Protein AF-A0A7I8VDW6-F1 (afdb_monomer_lite)

Organism: NCBI:txid2664684

Secondary structure (DSSP, 8-state):
-HHHHHHHHHHHHHHHHHHHHHHHHHHHHHHHIIIIIHHHHHHHHHHHHHHHHHHHHHHHHHHHHHHHHHHHHHHHHHHHHHHHHHHTT-TTHHHHHHHHHHHHHHHHHHHHHHHHHIIIIIHHHHHHHHHHHHHHHHHHHHHHHHHHHHHHHHHHHHHHHHHHHHHHHHHH-----S----GGGGSTT--------TT--SS-----TTTHHHHHHHHHHHHHHHHHHHHHHHHHHHHHHHHHHHHT-

InterPro domains:
  IPR027267 AH/BAR domain superfamily [G3DSA:1.20.1270.60] (3-195)
  IPR027267 AH/BAR domain superfamily [SSF103657] (9-174)

Radius of gyration: 55.72 Å; chains: 1; bounding box: 105×42×156 Å

pLDDT: mean 83.82, std 14.31, range [43.0, 97.12]

Sequence (249 aa):
MRRGEEKDEIWERLLQETLHDSRNYEETADLLLTTVKAPLAEISHYKQRQTTKLQTFQRNLNSLCSSCTEKLTQAKLKYSKAFENYETGAKDSKNQLNEAHNNFILQLSACRTTRLNCKNSVITNVGRELSEISSDLNSASVAAFDNYVRLMQSKFVEMNSRYTNLMKIFKNFTIGSLQQVDLHKIDDELPDFEEESPILDTNRIIFDRFSDAELREKKAVLEKEAFELSSYCKLNQEVISTLMTICQR

Structure (mmCIF, N/CA/C/O backbone):
data_AF-A0A7I8VDW6-F1
#
_entry.id   AF-A0A7I8VDW6-F1
#
loop_
_atom_site.group_PDB
_atom_site.id
_atom_site.type_symbol
_atom_site.label_atom_id
_atom_site.label_alt_id
_atom_site.label_comp_id
_atom_site.label_asym_id
_atom_site.label_entity_id
_atom_site.label_seq_id
_atom_site.pdbx_PDB_ins_code
_atom_site.Cartn_x
_atom_site.Cartn_y
_atom_site.Cartn_z
_atom_site.occupancy
_atom_site.B_iso_or_equiv
_atom_site.auth_seq_id
_atom_site.auth_comp_id
_atom_site.auth_asym_id
_atom_site.auth_atom_id
_atom_site.pdbx_PDB_model_num
ATOM 1 N N . MET A 1 1 ? 28.886 -3.046 -52.427 1.00 43.00 1 MET A N 1
ATOM 2 C CA . MET A 1 1 ? 27.575 -3.430 -51.862 1.00 43.00 1 MET A CA 1
ATOM 3 C C . MET A 1 1 ? 27.548 -3.436 -50.330 1.00 43.00 1 MET A C 1
ATOM 5 O O . MET A 1 1 ? 26.643 -2.824 -49.803 1.00 43.00 1 MET A O 1
ATOM 9 N N . ARG A 1 2 ? 28.568 -3.939 -49.613 1.00 51.81 2 ARG A N 1
ATOM 10 C CA . ARG A 1 2 ? 28.603 -4.049 -48.128 1.00 51.81 2 ARG A CA 1
ATOM 11 C C . ARG A 1 2 ? 28.444 -2.790 -47.244 1.00 51.81 2 ARG A C 1
ATOM 13 O O . ARG A 1 2 ? 28.361 -2.916 -46.037 1.00 51.81 2 ARG A O 1
ATOM 20 N N . ARG A 1 3 ? 28.461 -1.568 -47.787 1.00 50.28 3 ARG A N 1
ATOM 21 C CA . ARG A 1 3 ? 28.649 -0.334 -46.979 1.00 50.28 3 ARG A CA 1
ATOM 22 C C . ARG A 1 3 ? 27.373 0.470 -46.704 1.00 50.28 3 ARG A C 1
ATOM 24 O O . ARG A 1 3 ? 27.380 1.337 -45.839 1.00 50.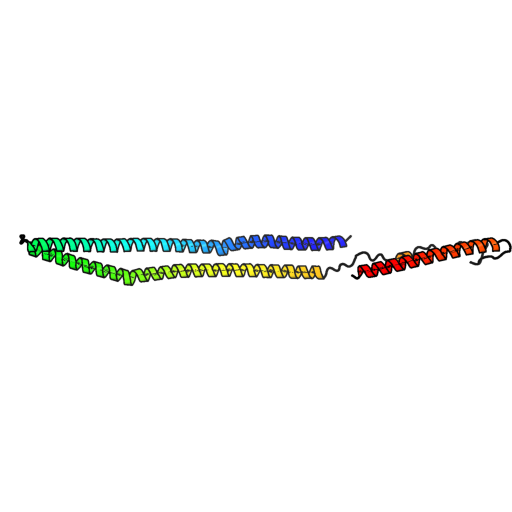28 3 ARG A O 1
ATOM 31 N N . GLY A 1 4 ? 26.299 0.206 -47.454 1.00 54.06 4 GLY A N 1
ATOM 32 C CA . GLY A 1 4 ? 24.951 0.660 -47.084 1.00 54.06 4 GLY A CA 1
ATOM 33 C C . GLY A 1 4 ? 24.409 -0.164 -45.915 1.00 54.06 4 GLY A C 1
ATOM 34 O O . GLY A 1 4 ? 23.878 0.398 -44.966 1.00 54.06 4 GLY A O 1
ATOM 35 N N . GLU A 1 5 ? 24.706 -1.466 -45.940 1.00 57.56 5 GLU A N 1
ATOM 36 C CA . GLU A 1 5 ? 24.348 -2.443 -44.907 1.00 57.56 5 GLU A CA 1
ATOM 37 C C . GLU A 1 5 ? 24.879 -2.032 -43.519 1.00 57.56 5 GLU A C 1
ATOM 39 O O . GLU A 1 5 ? 24.110 -2.015 -42.571 1.00 57.56 5 GLU A O 1
ATOM 44 N N . GLU A 1 6 ? 26.128 -1.560 -43.395 1.00 63.50 6 GLU A N 1
ATOM 45 C CA . GLU A 1 6 ? 26.705 -1.143 -42.097 1.00 63.50 6 GLU A CA 1
ATOM 46 C C . GLU A 1 6 ? 25.995 0.059 -41.438 1.00 63.50 6 GLU A C 1
ATOM 48 O O . GLU A 1 6 ? 25.926 0.150 -40.211 1.00 63.50 6 GLU A O 1
ATOM 53 N N . LYS A 1 7 ? 25.463 1.007 -42.226 1.00 66.38 7 LYS A N 1
ATOM 54 C CA . LYS A 1 7 ? 24.691 2.140 -41.678 1.00 66.38 7 LYS A CA 1
ATOM 55 C C . LYS A 1 7 ? 23.312 1.689 -41.220 1.00 66.38 7 LYS A C 1
ATOM 57 O O . LYS A 1 7 ? 22.861 2.106 -40.152 1.00 66.38 7 LYS A O 1
ATOM 62 N N . ASP A 1 8 ? 22.675 0.846 -42.022 1.00 74.94 8 ASP A N 1
ATOM 63 C CA . ASP A 1 8 ? 21.362 0.289 -41.720 1.00 74.94 8 ASP A CA 1
ATOM 64 C C . ASP A 1 8 ? 21.438 -0.627 -40.485 1.00 74.94 8 ASP A C 1
ATOM 66 O O . ASP A 1 8 ? 20.569 -0.562 -39.622 1.00 74.94 8 ASP A O 1
ATOM 70 N N . GLU A 1 9 ? 22.537 -1.369 -40.310 1.00 80.38 9 GLU A N 1
ATOM 71 C CA . GLU A 1 9 ? 22.811 -2.208 -39.135 1.00 80.38 9 GLU A CA 1
ATOM 72 C C . GLU A 1 9 ? 22.907 -1.415 -37.823 1.00 80.38 9 GLU A C 1
ATOM 74 O O . GLU A 1 9 ? 22.431 -1.870 -36.780 1.00 80.38 9 GLU A O 1
ATOM 79 N N . ILE A 1 10 ? 23.511 -0.224 -37.839 1.00 82.12 10 ILE A N 1
ATOM 80 C CA . ILE A 1 10 ? 23.641 0.612 -36.637 1.00 82.12 10 ILE A CA 1
ATOM 81 C C . ILE A 1 10 ? 22.279 1.177 -36.210 1.00 82.12 10 ILE A C 1
ATOM 83 O O . ILE A 1 10 ? 21.956 1.181 -35.017 1.00 82.12 10 ILE A O 1
ATOM 87 N N . TRP A 1 11 ? 21.476 1.635 -37.172 1.00 84.38 11 TRP A N 1
ATOM 88 C CA . TRP A 1 11 ? 20.114 2.105 -36.910 1.00 84.38 11 TRP A CA 1
ATOM 89 C C . TRP A 1 11 ? 19.201 0.974 -36.448 1.00 84.38 11 TRP A C 1
ATOM 91 O O . TRP A 1 11 ? 18.477 1.143 -35.467 1.00 84.38 11 TRP A O 1
ATOM 101 N N . GLU A 1 12 ? 19.294 -0.190 -37.086 1.00 89.19 12 GLU A N 1
ATOM 102 C CA . GLU A 1 12 ? 18.583 -1.400 -36.678 1.00 89.19 12 GLU A CA 1
ATOM 103 C C . GLU A 1 12 ? 18.935 -1.780 -35.234 1.00 89.19 12 GLU A C 1
ATOM 105 O O . GLU A 1 12 ? 18.057 -2.064 -34.420 1.00 89.19 12 GLU A O 1
ATOM 110 N N . ARG A 1 13 ? 20.212 -1.683 -34.853 1.00 87.38 13 ARG A N 1
ATOM 111 C CA . ARG A 1 13 ? 20.643 -1.972 -33.483 1.00 87.38 13 ARG A CA 1
ATOM 112 C C . ARG A 1 13 ? 20.105 -0.970 -32.463 1.00 87.38 13 ARG A C 1
ATOM 114 O O . ARG A 1 13 ? 19.691 -1.375 -31.382 1.00 87.38 13 ARG A O 1
ATOM 121 N N . LEU A 1 14 ? 20.064 0.322 -32.794 1.00 89.19 14 LEU A N 1
ATOM 122 C CA . LEU A 1 14 ? 19.433 1.332 -31.936 1.00 89.19 14 LEU A CA 1
ATOM 123 C C . LEU A 1 14 ? 17.929 1.062 -31.754 1.00 89.19 14 LEU A C 1
ATOM 125 O O . LEU A 1 14 ? 17.405 1.184 -30.643 1.00 89.19 14 LEU A O 1
ATOM 129 N N . LEU A 1 15 ? 17.238 0.672 -32.829 1.00 91.94 15 LEU A N 1
ATOM 130 C CA . LEU A 1 15 ? 15.824 0.299 -32.779 1.00 91.94 15 LEU A CA 1
ATOM 131 C C . LEU A 1 15 ?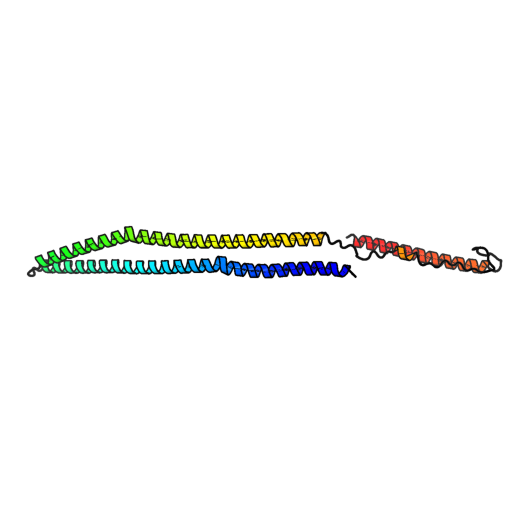 15.602 -0.940 -31.903 1.00 91.94 15 LEU A C 1
ATOM 133 O O . LEU A 1 15 ? 14.676 -0.950 -31.093 1.00 91.94 15 LEU A O 1
ATOM 137 N N . GLN A 1 16 ? 16.474 -1.947 -31.996 1.00 93.31 16 GLN A N 1
ATOM 138 C CA . GLN A 1 16 ? 16.418 -3.142 -31.151 1.00 93.31 16 GLN A CA 1
ATOM 139 C C . GLN A 1 16 ? 16.623 -2.826 -29.664 1.00 93.31 16 GLN A C 1
ATOM 141 O O . GLN A 1 16 ? 15.879 -3.347 -28.833 1.00 93.31 16 GLN A O 1
ATOM 146 N N . GLU A 1 17 ? 17.566 -1.945 -29.318 1.00 92.44 17 GLU A N 1
ATOM 147 C CA . GLU A 1 17 ? 17.760 -1.495 -27.929 1.00 92.44 17 GLU A CA 1
ATOM 148 C C . GLU A 1 17 ? 16.531 -0.732 -27.407 1.00 92.44 17 GLU A C 1
ATOM 150 O O . GLU A 1 17 ? 16.062 -0.991 -26.299 1.00 92.44 17 GLU A O 1
ATOM 155 N N . THR A 1 18 ? 15.930 0.127 -28.237 1.00 92.12 18 THR A N 1
ATOM 156 C CA . THR A 1 18 ? 14.704 0.870 -27.884 1.00 92.12 18 THR A CA 1
ATOM 157 C C . THR A 1 18 ? 13.509 -0.072 -27.673 1.00 92.12 18 THR A C 1
ATOM 159 O O . THR A 1 18 ? 12.734 0.072 -26.726 1.00 92.12 18 THR A O 1
ATOM 162 N N . LEU A 1 19 ? 13.359 -1.080 -28.535 1.00 93.81 19 LEU A N 1
ATOM 163 C CA . LEU A 1 19 ? 12.341 -2.123 -28.396 1.00 93.81 19 LEU A CA 1
ATOM 164 C C . LEU A 1 19 ? 12.553 -2.940 -27.112 1.00 93.81 19 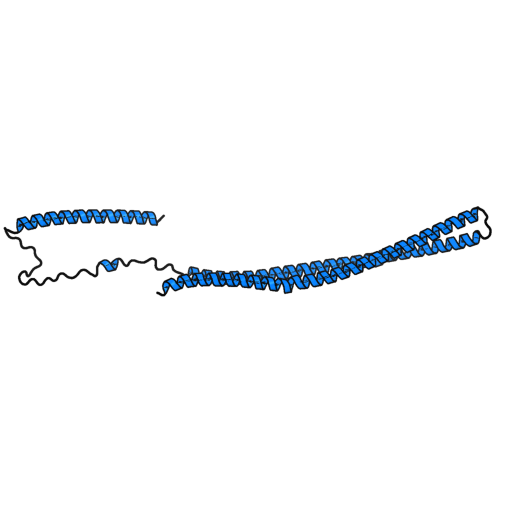LEU A C 1
ATOM 166 O O . LEU A 1 19 ? 11.597 -3.287 -26.415 1.00 93.81 19 LEU A O 1
ATOM 170 N N . HIS A 1 20 ? 13.808 -3.250 -26.794 1.00 93.19 20 HIS A N 1
ATOM 171 C CA . HIS A 1 20 ? 14.171 -3.969 -25.583 1.00 93.19 20 HIS A CA 1
ATOM 172 C C . HIS A 1 20 ? 13.883 -3.147 -24.317 1.00 93.19 20 HIS A C 1
ATOM 174 O O . HIS A 1 20 ? 13.401 -3.710 -23.334 1.00 93.19 20 HIS A O 1
ATOM 180 N N . ASP A 1 21 ? 14.074 -1.825 -24.341 1.00 92.62 21 ASP A N 1
ATOM 181 C CA . ASP A 1 21 ? 13.648 -0.938 -23.252 1.00 92.62 21 ASP A CA 1
ATOM 182 C C . ASP A 1 21 ? 12.134 -0.989 -23.040 1.00 92.62 21 ASP A C 1
ATOM 184 O O . ASP A 1 21 ? 11.680 -1.156 -21.909 1.00 92.62 21 ASP A O 1
ATOM 188 N N . SER A 1 22 ? 11.344 -0.927 -24.118 1.00 92.56 22 SER A N 1
ATOM 189 C CA . SER A 1 22 ? 9.881 -1.031 -24.026 1.00 92.56 22 SER A CA 1
ATOM 190 C C . SER A 1 22 ? 9.444 -2.319 -23.325 1.00 92.56 22 SER A C 1
ATOM 192 O O . SER A 1 22 ? 8.615 -2.273 -22.417 1.00 92.56 22 SER A O 1
ATOM 194 N N . ARG A 1 23 ? 10.024 -3.462 -23.711 1.00 93.44 23 ARG A N 1
ATOM 195 C CA . ARG A 1 23 ? 9.736 -4.763 -23.082 1.00 93.44 23 ARG A CA 1
ATOM 196 C C . ARG A 1 23 ? 10.190 -4.799 -21.624 1.00 93.44 23 ARG A C 1
ATOM 198 O O . ARG A 1 23 ? 9.455 -5.261 -20.762 1.00 93.44 23 ARG A O 1
ATOM 205 N N . ASN A 1 24 ? 11.364 -4.243 -21.325 1.00 92.25 24 ASN A N 1
ATOM 206 C CA . ASN A 1 24 ? 11.859 -4.135 -19.954 1.00 92.25 24 ASN A CA 1
ATOM 207 C C . ASN A 1 24 ? 10.940 -3.297 -19.059 1.00 92.25 24 ASN A C 1
ATOM 209 O O . ASN A 1 24 ? 10.781 -3.624 -17.881 1.00 92.25 24 ASN A O 1
ATOM 213 N N . TYR A 1 25 ? 10.355 -2.213 -19.576 1.00 91.44 25 TYR A N 1
ATOM 214 C CA . TYR A 1 25 ? 9.402 -1.404 -18.818 1.00 91.44 25 TYR A CA 1
ATOM 215 C C . TYR A 1 25 ? 8.099 -2.156 -18.551 1.00 91.44 25 TYR A C 1
ATOM 217 O O . TYR A 1 25 ? 7.572 -2.059 -17.443 1.00 91.44 25 TYR A O 1
ATOM 225 N N . GLU A 1 26 ? 7.621 -2.941 -19.515 1.00 94.69 26 GLU A N 1
ATOM 226 C CA . GLU A 1 26 ? 6.458 -3.817 -19.346 1.00 94.69 26 GLU A CA 1
ATOM 227 C C . GLU A 1 26 ? 6.713 -4.880 -18.263 1.00 94.69 26 GLU A C 1
ATOM 229 O O . GLU A 1 26 ? 5.977 -4.949 -17.279 1.00 94.69 26 GLU A O 1
ATOM 234 N N . GLU A 1 27 ? 7.836 -5.601 -18.341 1.00 94.06 27 GLU A N 1
ATOM 235 C CA . GLU A 1 27 ? 8.249 -6.573 -17.316 1.00 94.06 27 GLU A CA 1
ATOM 236 C C . GLU A 1 27 ? 8.410 -5.934 -15.929 1.00 94.06 27 GLU A C 1
ATOM 238 O O . GLU A 1 27 ? 8.053 -6.519 -14.904 1.00 94.06 27 GLU A O 1
ATOM 243 N N . THR A 1 28 ? 8.958 -4.717 -15.876 1.00 93.56 28 THR A N 1
ATOM 244 C CA . THR A 1 28 ? 9.128 -3.976 -14.620 1.00 93.56 28 THR A CA 1
ATOM 245 C C . THR A 1 28 ? 7.774 -3.612 -14.020 1.00 93.56 28 THR A C 1
ATOM 247 O O . THR A 1 28 ? 7.594 -3.738 -12.809 1.00 93.56 28 THR A O 1
ATOM 250 N N . ALA A 1 29 ? 6.805 -3.200 -14.841 1.00 93.81 29 ALA A N 1
ATOM 251 C CA . ALA A 1 29 ? 5.451 -2.916 -14.383 1.00 93.81 29 ALA A CA 1
ATOM 252 C C . ALA A 1 29 ? 4.785 -4.170 -13.792 1.00 93.81 29 ALA A C 1
ATOM 254 O O . ALA A 1 29 ? 4.240 -4.107 -12.686 1.00 93.81 29 ALA A O 1
ATOM 255 N N . ASP A 1 30 ? 4.905 -5.318 -14.460 1.00 94.62 30 ASP A N 1
ATOM 256 C CA . ASP A 1 30 ? 4.384 -6.600 -13.967 1.00 94.62 30 ASP A CA 1
ATOM 257 C C . ASP A 1 30 ? 5.055 -7.040 -12.662 1.00 94.62 30 ASP A C 1
ATOM 259 O O . ASP A 1 30 ? 4.395 -7.481 -11.708 1.00 94.62 30 ASP A O 1
ATOM 263 N N . LEU A 1 31 ? 6.373 -6.860 -12.564 1.00 92.88 31 LEU A N 1
ATOM 264 C CA . LEU A 1 31 ? 7.102 -7.163 -11.342 1.00 92.88 31 LEU A CA 1
ATOM 265 C C . LEU A 1 31 ? 6.662 -6.249 -10.193 1.00 92.88 31 LEU A C 1
ATOM 267 O O . LEU A 1 31 ? 6.494 -6.719 -9.072 1.00 92.88 31 LEU A O 1
ATOM 271 N N . LEU A 1 32 ? 6.403 -4.964 -10.438 1.00 92.31 32 LEU A N 1
ATOM 272 C CA . LEU A 1 32 ? 5.885 -4.051 -9.414 1.00 92.31 32 LEU A CA 1
ATOM 273 C C . LEU A 1 32 ? 4.467 -4.417 -8.964 1.00 92.31 32 LEU A C 1
ATOM 275 O O . LEU A 1 32 ? 4.148 -4.324 -7.773 1.00 92.31 32 LEU A O 1
ATOM 279 N N . LEU A 1 33 ? 3.612 -4.874 -9.880 1.00 93.38 33 LEU A N 1
ATOM 280 C CA . LEU A 1 33 ? 2.275 -5.350 -9.526 1.00 93.38 33 LEU A CA 1
ATOM 281 C C . LEU A 1 33 ? 2.338 -6.538 -8.557 1.00 93.38 33 LEU A C 1
ATOM 283 O O . LEU A 1 33 ? 1.584 -6.585 -7.582 1.00 93.38 33 LEU A O 1
ATOM 287 N N . THR A 1 34 ? 3.256 -7.468 -8.800 1.00 92.25 34 THR A N 1
ATOM 288 C CA . THR A 1 34 ? 3.380 -8.705 -8.019 1.00 92.25 34 THR A CA 1
ATOM 289 C C . THR A 1 34 ? 4.188 -8.531 -6.733 1.00 92.25 34 THR A C 1
ATOM 291 O O . THR A 1 34 ? 3.806 -9.074 -5.701 1.00 92.25 34 THR A O 1
ATOM 294 N N . THR A 1 35 ? 5.268 -7.750 -6.759 1.00 88.31 35 THR A N 1
ATOM 295 C CA . THR A 1 35 ? 6.208 -7.621 -5.627 1.00 88.31 35 THR A CA 1
ATOM 296 C C . THR A 1 35 ? 5.910 -6.452 -4.698 1.00 88.31 35 THR A C 1
ATOM 298 O O . THR A 1 35 ? 6.292 -6.491 -3.530 1.00 88.31 35 THR A O 1
ATOM 301 N N . VAL A 1 36 ? 5.221 -5.417 -5.187 1.00 90.25 36 VAL A N 1
ATOM 302 C CA . VAL A 1 36 ? 4.930 -4.208 -4.407 1.00 90.25 36 VAL A CA 1
ATOM 303 C C . VAL A 1 36 ? 3.438 -4.091 -4.138 1.00 90.25 36 VAL A C 1
ATOM 305 O O . VAL A 1 36 ? 3.020 -4.100 -2.981 1.00 90.25 36 VAL A O 1
ATOM 308 N N . LYS A 1 37 ? 2.612 -4.017 -5.188 1.00 91.81 37 LYS A N 1
ATOM 309 C CA . LYS A 1 37 ? 1.175 -3.736 -5.039 1.00 91.81 37 LYS A CA 1
ATOM 310 C C . LYS A 1 37 ? 0.433 -4.854 -4.308 1.00 91.81 37 LYS A C 1
ATOM 312 O O . LYS A 1 37 ? -0.326 -4.557 -3.386 1.00 91.81 37 LYS A O 1
ATOM 317 N N . ALA A 1 38 ? 0.607 -6.110 -4.722 1.00 91.06 38 ALA A N 1
ATOM 318 C CA . ALA A 1 38 ? -0.135 -7.227 -4.137 1.00 91.06 38 ALA A CA 1
ATOM 319 C C . ALA A 1 38 ? 0.158 -7.419 -2.630 1.00 91.06 38 ALA A C 1
ATOM 321 O O . ALA A 1 38 ? -0.806 -7.434 -1.858 1.00 91.06 38 ALA A O 1
ATOM 322 N N . PRO A 1 39 ? 1.425 -7.440 -2.165 1.00 90.25 39 PRO A N 1
ATOM 323 C CA . PRO A 1 39 ? 1.728 -7.515 -0.735 1.00 90.25 39 PRO A CA 1
ATOM 324 C C . PRO A 1 39 ? 1.204 -6.314 0.061 1.00 90.25 39 PRO A C 1
ATOM 326 O O . PRO A 1 39 ? 0.659 -6.486 1.152 1.00 90.25 39 PRO A O 1
ATOM 329 N N . LEU A 1 40 ? 1.302 -5.090 -0.483 1.00 90.50 40 LEU A N 1
ATOM 330 C CA . LEU A 1 40 ? 0.748 -3.905 0.184 1.00 90.50 40 LEU A CA 1
ATOM 331 C C . LEU A 1 40 ? -0.766 -4.004 0.356 1.00 90.50 40 LEU A C 1
ATOM 333 O O . LEU A 1 40 ? -1.296 -3.632 1.403 1.00 90.50 40 LEU A O 1
ATOM 337 N N . ALA A 1 41 ? -1.463 -4.486 -0.675 1.00 92.00 41 ALA A N 1
ATOM 338 C CA . ALA A 1 41 ? -2.906 -4.664 -0.638 1.00 92.00 41 ALA A CA 1
ATOM 339 C C . ALA A 1 41 ? -3.303 -5.685 0.435 1.00 92.00 41 ALA A C 1
ATOM 341 O O . ALA A 1 41 ? -4.221 -5.425 1.212 1.00 92.00 41 ALA A O 1
ATOM 342 N N . GLU A 1 42 ? -2.586 -6.805 0.533 1.00 92.25 42 GLU A N 1
ATOM 343 C CA . GLU A 1 42 ? -2.830 -7.822 1.558 1.00 92.25 42 GLU A CA 1
ATOM 344 C C . GLU A 1 42 ? -2.635 -7.269 2.978 1.00 92.25 42 GLU A C 1
ATOM 346 O O . GLU A 1 42 ? -3.533 -7.392 3.819 1.00 92.25 42 GLU A O 1
ATOM 351 N N . ILE A 1 43 ? -1.513 -6.584 3.233 1.00 92.31 43 ILE A N 1
ATOM 352 C CA . ILE A 1 43 ? -1.229 -5.958 4.534 1.00 92.31 43 ILE A CA 1
ATOM 353 C C . ILE A 1 43 ? -2.290 -4.902 4.860 1.00 92.31 43 ILE A C 1
ATOM 355 O O . ILE A 1 43 ? -2.833 -4.890 5.966 1.00 92.31 43 ILE A O 1
ATOM 359 N N . SER A 1 44 ? -2.636 -4.050 3.894 1.00 91.50 44 SER A N 1
ATOM 360 C CA . SER A 1 44 ? -3.672 -3.027 4.051 1.00 91.50 44 SER A CA 1
ATOM 361 C C . SER A 1 44 ? -5.019 -3.648 4.430 1.00 91.50 44 SER A C 1
ATOM 363 O O . SER A 1 44 ? -5.630 -3.248 5.423 1.00 91.50 44 SER A O 1
ATOM 365 N N . HIS A 1 45 ? -5.451 -4.700 3.729 1.00 93.06 45 HIS A N 1
ATOM 366 C CA . HIS A 1 45 ? -6.689 -5.409 4.048 1.00 93.06 45 HIS A CA 1
ATOM 367 C C . HIS A 1 45 ? -6.658 -6.060 5.433 1.00 93.06 45 HIS A C 1
ATOM 369 O O . HIS A 1 45 ? -7.638 -5.975 6.183 1.00 93.06 45 HIS A O 1
ATOM 375 N N . TYR A 1 46 ? -5.545 -6.696 5.801 1.00 93.88 46 TYR A N 1
ATOM 376 C CA . TYR A 1 46 ? -5.376 -7.287 7.125 1.00 93.88 46 TYR A CA 1
ATOM 377 C C . TYR A 1 46 ? -5.500 -6.227 8.232 1.00 93.88 46 TYR A C 1
ATOM 379 O O . TYR A 1 46 ? -6.282 -6.388 9.177 1.00 93.88 46 TYR A O 1
ATOM 387 N N . LYS A 1 47 ? -4.805 -5.095 8.078 1.00 92.44 47 LYS A N 1
ATOM 388 C CA . LYS A 1 47 ? -4.828 -3.974 9.029 1.00 92.44 47 LYS A CA 1
ATOM 389 C C . LYS A 1 47 ? -6.164 -3.237 9.063 1.00 92.44 47 LYS A C 1
ATOM 391 O O . LYS A 1 47 ? -6.605 -2.810 10.135 1.00 92.44 47 LYS A O 1
ATOM 396 N N . GLN A 1 48 ? -6.876 -3.179 7.942 1.00 94.06 48 GLN A N 1
ATOM 397 C CA . GLN A 1 48 ? -8.243 -2.672 7.887 1.00 94.06 48 GLN A CA 1
ATOM 398 C C . GLN A 1 48 ? -9.188 -3.550 8.718 1.00 94.06 48 GLN A C 1
ATOM 400 O O . GLN A 1 48 ? -9.926 -3.033 9.558 1.00 94.06 48 GLN A O 1
ATOM 405 N N . ARG A 1 49 ? -9.117 -4.882 8.572 1.00 94.38 49 ARG A N 1
ATOM 406 C CA . ARG A 1 49 ? -9.904 -5.819 9.397 1.00 94.38 49 ARG A CA 1
ATOM 407 C C . ARG A 1 49 ? -9.578 -5.678 10.885 1.00 94.38 49 ARG A C 1
ATOM 409 O O . ARG A 1 49 ? -10.493 -5.701 11.711 1.00 94.38 49 ARG A O 1
ATOM 416 N N . GLN A 1 50 ? -8.301 -5.519 11.239 1.00 92.44 50 GLN A N 1
ATOM 417 C CA . GLN A 1 50 ? -7.875 -5.288 12.626 1.00 92.44 50 GLN A CA 1
ATOM 418 C C . GLN A 1 50 ? -8.474 -3.985 13.182 1.00 92.44 50 GLN A C 1
ATOM 420 O O . GLN A 1 50 ? -9.063 -3.985 14.265 1.00 92.44 50 GLN A O 1
ATOM 425 N N . THR A 1 51 ? -8.436 -2.903 12.402 1.00 92.31 51 THR A N 1
ATOM 426 C CA . THR A 1 51 ? -9.052 -1.614 12.756 1.00 92.31 51 THR A CA 1
ATOM 427 C C . THR A 1 51 ? -10.562 -1.740 12.977 1.00 92.31 51 THR A C 1
ATOM 429 O O . THR A 1 51 ? -11.086 -1.237 13.971 1.00 92.31 51 THR A O 1
ATOM 432 N N . THR A 1 52 ? -11.285 -2.468 12.120 1.00 94.12 52 THR A N 1
ATOM 433 C CA . THR A 1 52 ? -12.732 -2.697 12.298 1.00 94.12 52 THR A CA 1
ATOM 434 C C . THR A 1 52 ? -13.051 -3.445 13.599 1.00 94.12 52 THR A C 1
ATOM 436 O O . THR A 1 52 ? -14.046 -3.138 14.270 1.00 94.12 52 THR A O 1
ATOM 439 N N . LYS A 1 53 ? -12.202 -4.402 14.001 1.00 92.19 53 LYS A N 1
ATOM 440 C CA . LYS A 1 53 ? -12.333 -5.093 15.295 1.00 92.19 53 LYS A CA 1
ATOM 441 C C . LYS A 1 53 ? -12.126 -4.127 16.463 1.00 92.19 53 LYS A C 1
ATOM 443 O O . LYS A 1 53 ? -12.956 -4.113 17.371 1.00 92.19 53 LYS A O 1
ATOM 448 N N . LEU A 1 54 ? -11.098 -3.275 16.409 1.00 90.94 54 LEU A N 1
ATOM 449 C CA . LEU A 1 54 ? -10.847 -2.244 17.427 1.00 90.94 54 LEU A CA 1
ATOM 450 C C . LEU A 1 54 ? -12.012 -1.254 17.549 1.00 90.94 54 LEU A C 1
ATOM 452 O O 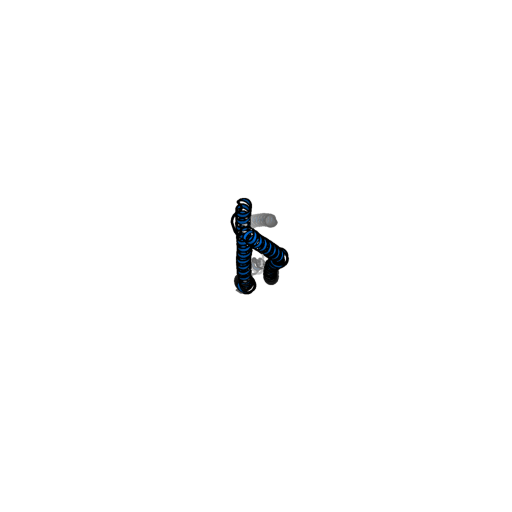. LEU A 1 54 ? -12.447 -0.956 18.658 1.00 90.94 54 LEU A O 1
ATOM 456 N N . GLN A 1 55 ? -12.583 -0.804 16.430 1.00 88.94 55 GLN A N 1
ATOM 457 C CA . GLN A 1 55 ? -13.760 0.073 16.436 1.00 88.94 55 GLN A CA 1
ATOM 458 C C . GLN A 1 55 ? -14.982 -0.602 17.072 1.00 88.94 55 GLN A C 1
ATOM 460 O O . GLN A 1 55 ? -15.745 0.029 17.801 1.00 88.94 55 GLN A O 1
ATOM 465 N N . THR A 1 56 ? -15.183 -1.894 16.814 1.00 92.75 56 THR A N 1
ATOM 466 C CA . THR A 1 56 ? -16.283 -2.657 17.422 1.00 92.75 56 THR A CA 1
ATOM 467 C C . THR A 1 56 ? -16.082 -2.820 18.921 1.00 92.75 56 THR A C 1
ATOM 469 O O . THR A 1 56 ? -17.005 -2.585 19.698 1.00 92.75 56 THR A O 1
ATOM 472 N N . PHE A 1 57 ? -14.857 -3.123 19.340 1.00 90.00 57 PHE A N 1
ATOM 473 C CA . PHE A 1 57 ? -14.488 -3.157 20.746 1.00 90.00 57 PHE A CA 1
ATOM 474 C C . PHE A 1 57 ? -14.708 -1.798 21.435 1.00 90.00 57 PHE A C 1
ATOM 476 O O . PHE A 1 57 ? -15.331 -1.745 22.494 1.00 90.00 57 PHE A O 1
ATOM 483 N N . GLN A 1 58 ? -14.314 -0.690 20.800 1.00 87.94 58 GLN A N 1
ATOM 484 C CA . GLN A 1 58 ? -14.569 0.667 21.293 1.00 87.94 58 GLN A CA 1
ATOM 485 C C . GLN A 1 58 ? -16.069 0.952 21.472 1.00 87.94 58 GLN A C 1
ATOM 487 O O . GLN A 1 58 ? -16.472 1.480 22.509 1.00 87.94 58 GLN A O 1
ATOM 492 N N . ARG A 1 59 ? -16.914 0.582 20.498 1.00 90.62 59 ARG A N 1
ATOM 493 C CA . ARG A 1 59 ? -18.377 0.735 20.613 1.00 90.62 59 ARG A CA 1
ATOM 494 C C . ARG A 1 59 ? -18.936 -0.052 21.799 1.00 90.62 59 ARG A C 1
ATOM 496 O O . ARG A 1 59 ? -19.732 0.493 22.562 1.00 90.62 59 ARG A O 1
ATOM 503 N N . ASN A 1 60 ? -18.476 -1.286 21.996 1.00 90.75 60 ASN A N 1
ATOM 504 C CA . ASN A 1 60 ? -18.906 -2.127 23.114 1.00 90.75 60 ASN A CA 1
ATOM 505 C C . ASN A 1 60 ? -18.512 -1.522 24.470 1.00 90.75 60 ASN A C 1
ATOM 507 O O . ASN A 1 60 ? -19.321 -1.511 25.397 1.00 90.75 60 ASN A O 1
ATOM 511 N N . LEU A 1 61 ? -17.304 -0.964 24.585 1.00 87.75 61 LEU A N 1
ATOM 512 C CA . LEU A 1 61 ? -16.857 -0.274 25.800 1.00 87.75 61 LEU A CA 1
ATOM 513 C C . LEU A 1 61 ? -17.675 0.978 26.091 1.00 87.75 61 LEU A C 1
ATOM 515 O O . LEU A 1 61 ? -18.083 1.191 27.231 1.00 87.75 61 LEU A O 1
ATOM 519 N N . ASN A 1 62 ? -17.938 1.793 25.069 1.00 88.25 62 ASN A N 1
ATOM 520 C CA . ASN A 1 62 ? -18.773 2.979 25.223 1.00 88.25 62 ASN A CA 1
ATOM 521 C C . ASN A 1 62 ? -20.180 2.587 25.684 1.00 88.25 62 ASN A C 1
ATOM 523 O O . ASN A 1 62 ? -20.687 3.173 26.634 1.00 88.25 62 ASN A O 1
ATOM 527 N N . SER A 1 63 ? -20.767 1.539 25.098 1.00 92.00 63 SER A N 1
ATOM 528 C CA . SER A 1 63 ? -22.059 1.003 25.535 1.00 92.00 63 SER A CA 1
ATOM 529 C C . SER A 1 63 ? -22.031 0.515 26.987 1.00 92.00 63 SER A C 1
ATOM 531 O O . SER A 1 63 ? -22.980 0.765 27.732 1.00 92.00 63 SER A O 1
ATOM 533 N N . LEU A 1 64 ? -20.960 -0.163 27.413 1.00 90.81 64 LEU A N 1
ATOM 534 C CA . LEU A 1 64 ? -20.804 -0.640 28.789 1.00 90.81 64 LEU A CA 1
ATOM 535 C C . LEU A 1 64 ? -20.716 0.529 29.782 1.00 90.81 64 LEU A C 1
ATOM 537 O O . LEU A 1 64 ? -21.404 0.523 30.806 1.00 90.81 64 LEU A O 1
ATOM 541 N N . CYS A 1 65 ? -19.905 1.541 29.467 1.00 89.69 65 CYS A N 1
ATOM 542 C CA . CYS A 1 65 ? -19.774 2.759 30.265 1.00 89.69 65 CYS A CA 1
ATOM 543 C C . CYS A 1 65 ? -21.097 3.537 30.348 1.00 89.69 65 CYS A C 1
ATOM 545 O O . CYS A 1 65 ? -21.481 3.958 31.443 1.00 89.69 65 CYS A O 1
ATOM 547 N N . SER A 1 66 ? -21.822 3.681 29.234 1.00 92.56 66 SER A N 1
ATOM 548 C CA . SER A 1 66 ? -23.147 4.314 29.206 1.00 92.56 66 SER A CA 1
ATOM 549 C C . SER A 1 66 ? -24.149 3.562 30.082 1.00 92.56 66 SER A C 1
ATOM 551 O O . SER A 1 66 ? -24.740 4.165 30.972 1.00 92.56 66 SER A O 1
ATOM 553 N N . SER A 1 67 ? -24.252 2.236 29.941 1.00 94.19 67 SER A N 1
ATOM 554 C CA . SER A 1 67 ? -25.132 1.402 30.777 1.00 94.19 67 SER A CA 1
ATOM 555 C C . SER A 1 67 ? -24.796 1.515 32.272 1.00 94.19 67 SER A C 1
ATOM 557 O O . SER A 1 67 ? -25.687 1.587 33.119 1.00 94.19 67 SER A O 1
ATOM 559 N N . CYS A 1 68 ? -23.510 1.571 32.633 1.00 92.94 68 CYS A N 1
ATOM 560 C CA . CYS A 1 68 ? -23.109 1.751 34.029 1.00 92.94 68 CYS A CA 1
ATOM 561 C C . CYS A 1 68 ? -23.511 3.140 34.568 1.00 92.94 68 CYS A C 1
ATOM 563 O O . CYS A 1 68 ? -24.023 3.257 35.683 1.00 92.94 68 CYS A O 1
ATOM 565 N N . THR A 1 69 ? -23.364 4.176 33.739 1.00 92.88 69 THR A N 1
ATOM 566 C CA . THR A 1 69 ? -23.775 5.555 34.054 1.00 92.88 69 THR A CA 1
ATOM 567 C C . THR A 1 69 ? -25.293 5.675 34.211 1.00 92.88 69 THR A C 1
ATOM 569 O O . THR A 1 69 ? -25.771 6.325 35.144 1.00 92.88 69 THR A O 1
ATOM 572 N N . GLU A 1 70 ? -26.070 5.005 33.359 1.00 95.62 70 GLU A N 1
ATOM 573 C CA . GLU A 1 70 ? -27.532 4.949 33.460 1.00 95.62 70 GLU A CA 1
ATOM 574 C C . GLU A 1 70 ? -27.981 4.271 34.757 1.00 95.62 70 GLU A C 1
ATOM 576 O O . GLU A 1 70 ? -28.805 4.827 35.485 1.00 95.62 70 GLU A O 1
ATOM 581 N N . LYS A 1 71 ? -27.393 3.117 35.107 1.00 94.50 71 LYS A N 1
ATOM 582 C CA . LYS A 1 71 ? -27.692 2.411 36.367 1.00 94.50 71 LYS A CA 1
ATOM 583 C C . LYS A 1 71 ? -27.389 3.269 37.593 1.00 94.50 71 LYS A C 1
ATOM 585 O O . LYS A 1 71 ? -28.202 3.324 38.515 1.00 94.50 71 LYS A O 1
ATOM 590 N N . LEU A 1 72 ? -26.261 3.981 37.591 1.00 95.88 72 LEU A N 1
ATOM 591 C CA . LEU A 1 72 ? -25.911 4.922 38.656 1.00 95.88 72 LEU A CA 1
ATOM 592 C C . LEU A 1 72 ? -26.921 6.076 38.750 1.00 95.88 72 LEU A C 1
ATOM 594 O O . LEU A 1 72 ? -27.337 6.450 39.847 1.00 95.88 72 LEU A O 1
ATOM 598 N N . THR A 1 73 ? -27.346 6.615 37.607 1.00 96.00 73 THR A N 1
ATOM 599 C CA . THR A 1 73 ? -28.339 7.696 37.539 1.00 96.00 73 THR A CA 1
ATOM 600 C C . THR A 1 73 ? -29.693 7.237 38.086 1.00 96.00 73 THR A C 1
ATOM 602 O O . THR A 1 73 ? -30.300 7.932 38.902 1.00 96.00 73 THR A O 1
ATOM 605 N N . GLN A 1 74 ? -30.137 6.030 37.725 1.00 96.06 74 GLN A N 1
ATOM 606 C CA . GLN A 1 74 ? -31.360 5.429 38.261 1.00 96.06 74 GLN A CA 1
ATOM 607 C C . GLN A 1 74 ? -31.265 5.169 39.770 1.00 96.06 74 GLN A C 1
ATOM 609 O O . GLN A 1 74 ? -32.218 5.450 40.498 1.00 96.06 74 GLN A O 1
ATOM 614 N N . ALA A 1 75 ? -30.129 4.663 40.258 1.00 95.44 75 ALA A N 1
ATOM 615 C CA . ALA A 1 75 ? -29.913 4.440 41.686 1.00 95.44 75 ALA A CA 1
ATOM 616 C C . ALA A 1 75 ? -29.936 5.760 42.476 1.00 95.44 75 ALA A C 1
ATOM 618 O O . ALA A 1 75 ? -30.568 5.831 43.528 1.00 95.44 75 ALA A O 1
ATOM 619 N N . LYS A 1 76 ? -29.338 6.830 41.930 1.00 96.00 76 LYS A N 1
ATOM 620 C CA . LYS A 1 76 ? -29.386 8.178 42.517 1.00 96.00 76 LYS A CA 1
ATOM 621 C C . LYS A 1 76 ? -30.818 8.709 42.610 1.00 96.00 76 LYS A C 1
ATOM 623 O O . LYS A 1 76 ? -31.200 9.249 43.643 1.00 96.00 76 LYS A O 1
ATOM 628 N N . LEU A 1 77 ? -31.617 8.531 41.555 1.00 96.19 77 LEU A N 1
ATOM 629 C CA . LEU A 1 77 ? -33.019 8.955 41.541 1.00 96.19 77 LEU A CA 1
ATOM 630 C C . LEU A 1 77 ? -33.848 8.197 42.589 1.00 96.19 77 LEU A C 1
ATOM 632 O O . LEU A 1 77 ? -34.626 8.809 43.316 1.00 96.19 77 LEU A O 1
ATOM 636 N N . LYS A 1 78 ? -33.668 6.872 42.690 1.00 94.38 78 LYS A N 1
ATOM 637 C CA . LYS A 1 78 ? -34.343 6.041 43.701 1.00 94.38 78 LYS A CA 1
ATOM 638 C C . LYS A 1 78 ? -33.961 6.451 45.123 1.00 94.38 78 LYS A C 1
ATOM 640 O O . LYS A 1 78 ? -34.840 6.539 45.970 1.00 94.38 78 LYS A O 1
ATOM 645 N N . TYR A 1 79 ? -32.683 6.747 45.361 1.00 95.31 79 TYR A N 1
ATOM 646 C CA . TYR A 1 79 ? -32.208 7.255 46.647 1.00 95.31 79 TYR A CA 1
ATOM 647 C C . TYR A 1 79 ? -32.836 8.610 47.005 1.00 95.31 79 TYR A C 1
ATOM 649 O O . TYR A 1 79 ? -33.344 8.758 48.110 1.00 95.31 79 TYR A O 1
ATOM 657 N N . SER A 1 80 ? -32.886 9.560 46.061 1.00 94.56 80 SER A N 1
ATOM 658 C CA . SER A 1 80 ? -33.525 10.871 46.275 1.00 94.56 80 SER A CA 1
ATOM 659 C C . SER A 1 80 ? -35.001 10.734 46.657 1.00 94.56 80 SER A C 1
ATOM 661 O O . SER A 1 80 ? -35.440 11.314 47.642 1.00 94.56 80 SER A O 1
ATOM 663 N N . LYS A 1 81 ? -35.752 9.896 45.932 1.00 93.12 81 LYS A N 1
ATOM 664 C CA . LYS A 1 81 ? -37.170 9.637 46.230 1.00 93.12 81 LYS A CA 1
ATOM 665 C C . LYS A 1 81 ? -37.373 8.957 47.586 1.00 93.12 81 LYS A C 1
ATOM 667 O O . LYS A 1 81 ? -38.305 9.283 48.310 1.00 93.12 81 LYS A O 1
ATOM 672 N N . ALA A 1 82 ? -36.510 8.003 47.941 1.00 91.69 82 ALA A N 1
ATOM 673 C CA . ALA A 1 82 ? -36.575 7.341 49.243 1.00 91.69 82 ALA A CA 1
ATOM 674 C C . ALA A 1 82 ? -36.277 8.316 50.396 1.00 91.69 82 ALA A C 1
ATOM 676 O O . ALA A 1 82 ? -36.866 8.190 51.468 1.00 91.69 82 ALA A O 1
ATOM 677 N N . PHE A 1 83 ? -35.403 9.300 50.165 1.00 92.12 83 PHE A N 1
ATOM 678 C CA . PHE A 1 83 ? -35.110 10.367 51.119 1.00 92.12 83 PHE A CA 1
ATOM 679 C C . PHE A 1 83 ? -36.310 11.305 51.321 1.00 92.12 83 PHE A C 1
ATOM 681 O O . PHE A 1 83 ? -36.704 11.531 52.460 1.00 92.12 83 PHE A O 1
ATOM 688 N N . GLU A 1 84 ? -36.956 11.754 50.241 1.00 92.50 84 GLU A N 1
ATOM 689 C CA . GLU A 1 84 ? -38.194 12.554 50.313 1.00 92.50 84 GLU A CA 1
ATOM 690 C C . GLU A 1 84 ? -39.299 11.820 51.095 1.00 92.50 84 GLU A C 1
ATOM 692 O O . GLU A 1 84 ? -39.914 12.376 52.005 1.00 92.50 84 GLU A O 1
ATOM 697 N N . ASN A 1 85 ? -39.504 10.529 50.814 1.00 89.50 85 ASN A N 1
ATOM 698 C CA . ASN A 1 85 ? -40.489 9.712 51.527 1.00 89.50 85 ASN A CA 1
ATOM 699 C C . ASN A 1 85 ? -40.173 9.579 53.028 1.00 89.50 85 ASN A C 1
ATOM 701 O O . ASN A 1 85 ? -41.089 9.549 53.854 1.00 89.50 85 ASN A O 1
ATOM 705 N N . TYR A 1 86 ? -38.891 9.506 53.391 1.00 89.69 86 TYR A N 1
ATOM 706 C CA . TYR A 1 86 ? -38.452 9.506 54.786 1.00 89.69 86 TYR A CA 1
ATOM 707 C C . TYR A 1 86 ? -38.741 10.842 55.480 1.00 89.69 86 TYR A C 1
ATOM 709 O O . TYR A 1 86 ? -39.265 10.833 56.594 1.00 89.69 86 TYR A O 1
ATOM 717 N N . GLU A 1 87 ? -38.496 11.976 54.816 1.00 88.38 87 GLU A N 1
ATOM 718 C CA . GLU A 1 87 ? -38.826 13.303 55.361 1.00 88.38 87 GLU A CA 1
ATOM 719 C C . GLU A 1 87 ? -40.333 13.499 55.570 1.00 88.38 87 GLU A C 1
ATOM 721 O O . GLU A 1 87 ? -40.747 14.075 56.573 1.00 88.38 87 GLU A O 1
ATOM 726 N N . THR A 1 88 ? -41.171 12.959 54.680 1.00 88.94 88 THR A N 1
ATOM 727 C CA . THR A 1 88 ? -42.641 13.006 54.828 1.00 88.94 88 THR A CA 1
ATOM 728 C C . THR A 1 88 ? -43.207 12.060 55.899 1.00 88.94 88 THR A C 1
ATOM 730 O O . THR A 1 88 ? -44.413 12.063 56.141 1.00 88.94 88 THR A O 1
ATOM 733 N N . GLY A 1 89 ? -42.367 11.248 56.555 1.00 81.25 89 GLY A N 1
ATOM 734 C CA . GLY A 1 89 ? -42.786 10.347 57.633 1.00 81.25 89 GLY A CA 1
ATOM 735 C C . GLY A 1 89 ? -43.543 9.097 57.169 1.00 81.25 89 GLY A C 1
ATOM 736 O O . GLY A 1 89 ? -44.303 8.515 57.946 1.00 81.25 89 GLY A O 1
ATOM 737 N N . ALA A 1 90 ? -43.357 8.663 55.918 1.00 80.88 90 ALA A N 1
ATOM 738 C CA . ALA A 1 90 ? -44.020 7.470 55.392 1.00 80.88 90 ALA A CA 1
ATOM 739 C C . ALA A 1 90 ? -43.618 6.191 56.162 1.00 80.88 90 ALA A C 1
ATOM 741 O O . ALA A 1 90 ? -42.486 6.048 56.636 1.00 80.88 90 ALA A O 1
ATOM 742 N N . LYS A 1 91 ? -44.540 5.226 56.269 1.00 77.38 91 LYS A N 1
ATOM 743 C CA . LYS A 1 91 ? -44.301 3.923 56.920 1.00 77.38 91 LYS A CA 1
ATOM 744 C C . LYS A 1 91 ? -43.222 3.131 56.156 1.00 77.38 91 LYS A C 1
ATOM 746 O O . LYS A 1 91 ? -43.173 3.197 54.934 1.00 77.38 91 LYS A O 1
ATOM 751 N N . ASP A 1 92 ? -42.342 2.425 56.869 1.00 80.94 92 ASP A N 1
ATOM 752 C CA . ASP A 1 92 ? -41.194 1.658 56.327 1.00 80.94 92 ASP A CA 1
ATOM 753 C C . ASP A 1 92 ? -40.125 2.464 55.549 1.00 80.94 92 ASP A C 1
ATOM 755 O O . ASP A 1 92 ? -39.159 1.896 55.028 1.00 80.94 92 ASP A O 1
ATOM 759 N N . SER A 1 93 ? -40.222 3.798 55.536 1.00 83.50 93 SER A N 1
ATOM 760 C CA . SER A 1 93 ? -39.328 4.701 54.792 1.00 83.50 93 SER A CA 1
ATOM 761 C C . SER A 1 93 ? -37.848 4.590 55.177 1.00 83.50 93 SER A C 1
ATOM 763 O O . SER A 1 93 ? -36.977 4.683 54.315 1.00 83.50 93 SER A O 1
ATOM 765 N N . LYS A 1 94 ? -37.535 4.322 56.452 1.00 87.56 94 LYS A N 1
ATOM 766 C CA . LYS A 1 94 ? -36.149 4.172 56.934 1.00 87.56 94 LYS A CA 1
ATOM 767 C C . LYS A 1 94 ? -35.436 2.960 56.324 1.00 87.56 94 LYS A C 1
ATOM 769 O O . LYS A 1 94 ? -34.267 3.059 55.956 1.00 87.56 94 LYS A O 1
ATOM 774 N N . ASN A 1 95 ? -36.129 1.828 56.195 1.00 88.88 95 ASN A N 1
ATOM 775 C CA . ASN A 1 95 ? -35.553 0.625 55.587 1.00 88.88 95 ASN A CA 1
ATOM 776 C C . ASN A 1 95 ? -35.362 0.822 54.078 1.00 88.88 95 ASN A C 1
ATOM 778 O O . ASN A 1 95 ? -34.287 0.532 53.558 1.00 88.88 95 ASN A O 1
ATOM 782 N N . GLN A 1 96 ? -36.349 1.420 53.403 1.00 89.12 96 GLN A N 1
ATOM 783 C CA . GLN A 1 96 ? -36.265 1.751 51.976 1.00 89.12 96 GLN A CA 1
ATOM 784 C C . GLN A 1 96 ? -35.127 2.737 51.669 1.00 89.12 96 GLN A C 1
ATOM 786 O O . GLN A 1 96 ? -34.428 2.583 50.666 1.00 89.12 96 GLN A O 1
ATOM 791 N N . LEU A 1 97 ? -34.897 3.723 52.543 1.00 92.06 97 LEU A N 1
ATOM 792 C CA . LEU A 1 97 ? -33.779 4.658 52.426 1.00 92.06 97 LEU A CA 1
ATOM 793 C C . LEU A 1 97 ? -32.430 3.941 52.546 1.00 92.06 97 LEU A C 1
ATOM 795 O O . LEU A 1 97 ? -31.555 4.152 51.708 1.00 92.06 97 LEU A O 1
ATOM 799 N N . ASN A 1 98 ? -32.270 3.072 53.548 1.00 91.94 98 ASN A N 1
ATOM 800 C CA . ASN A 1 98 ? -31.037 2.309 53.750 1.00 91.94 98 ASN A CA 1
ATOM 801 C C . ASN A 1 98 ? -30.738 1.383 52.558 1.00 91.94 98 ASN A C 1
ATOM 803 O O . ASN A 1 98 ? -29.601 1.325 52.088 1.00 91.94 98 ASN A O 1
ATOM 807 N N . GLU A 1 99 ? -31.750 0.698 52.022 1.00 94.12 99 GLU A N 1
ATOM 808 C CA . GLU A 1 99 ? -31.606 -0.144 50.829 1.00 94.12 99 GLU A CA 1
ATOM 809 C C . GLU A 1 99 ? -31.233 0.672 49.585 1.00 94.12 99 GLU A C 1
ATOM 811 O O . GLU A 1 99 ? -30.304 0.308 48.855 1.00 94.12 99 GLU A O 1
ATOM 816 N N . ALA A 1 100 ? -31.909 1.801 49.352 1.00 93.62 100 ALA A N 1
ATOM 817 C CA . ALA A 1 100 ? -31.616 2.680 48.224 1.00 93.62 100 ALA A CA 1
ATOM 818 C C . ALA A 1 100 ? -30.217 3.311 48.335 1.00 93.62 100 ALA A C 1
ATOM 820 O O . ALA A 1 100 ? -29.514 3.419 47.327 1.00 93.62 100 ALA A O 1
ATOM 821 N N . HIS A 1 101 ? -29.788 3.669 49.550 1.00 94.50 101 HIS A N 1
ATOM 822 C CA . HIS A 1 101 ? -28.445 4.171 49.833 1.00 94.50 101 HIS A CA 1
ATOM 823 C C . HIS A 1 101 ? -27.381 3.120 49.512 1.00 94.50 101 HIS A C 1
ATOM 825 O O . HIS A 1 101 ? -26.465 3.382 48.732 1.00 94.50 101 HIS A O 1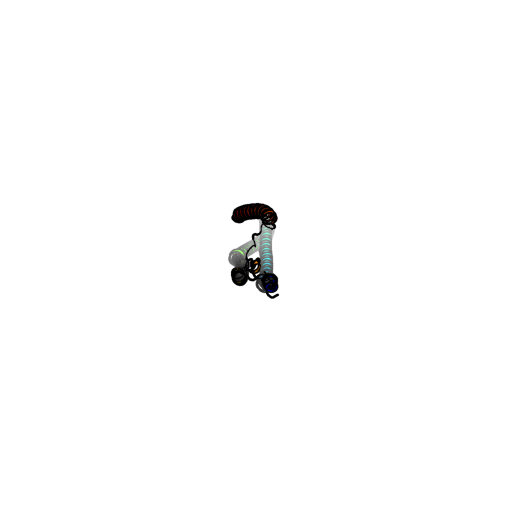
ATOM 831 N N . ASN A 1 102 ? -27.532 1.908 50.053 1.00 95.12 102 ASN A N 1
ATOM 832 C CA . ASN A 1 102 ? -26.598 0.810 49.816 1.00 95.12 102 ASN A CA 1
ATOM 833 C C . ASN A 1 102 ? -26.501 0.481 48.323 1.00 95.12 102 ASN A C 1
ATOM 835 O O . ASN A 1 102 ? -25.400 0.334 47.792 1.00 95.12 102 ASN A O 1
ATOM 839 N N . ASN A 1 103 ? -27.635 0.442 47.617 1.00 95.56 103 ASN A N 1
ATOM 840 C CA . ASN A 1 103 ? -27.656 0.231 46.172 1.00 95.56 103 ASN A CA 1
ATOM 841 C C . ASN A 1 103 ? -26.904 1.346 45.426 1.00 95.56 103 ASN A C 1
ATOM 843 O O . ASN A 1 103 ? -26.048 1.057 44.590 1.00 95.56 103 ASN A O 1
ATOM 847 N N . PHE A 1 104 ? -27.152 2.615 45.766 1.00 97.12 104 PHE A N 1
ATOM 848 C CA . PHE A 1 104 ? -26.449 3.746 45.161 1.00 97.12 104 PHE A CA 1
ATOM 849 C C . PHE A 1 104 ? -24.932 3.679 45.378 1.00 97.12 104 PHE A C 1
ATOM 851 O O . PHE A 1 104 ? -24.177 3.833 44.417 1.00 97.12 104 PHE A O 1
ATOM 858 N N . ILE A 1 105 ? -24.474 3.398 46.600 1.00 96.88 105 ILE A N 1
ATOM 859 C CA . ILE A 1 105 ? -23.042 3.271 46.906 1.00 96.88 105 ILE A CA 1
ATOM 860 C C . ILE A 1 105 ? -22.410 2.099 46.145 1.00 96.88 105 ILE A C 1
ATOM 862 O O . ILE A 1 105 ? -21.322 2.255 45.582 1.00 96.88 105 ILE A O 1
ATOM 866 N N . LEU A 1 106 ? -23.097 0.955 46.054 1.00 95.38 106 LEU A N 1
ATOM 867 C CA . LEU A 1 106 ? -22.635 -0.196 45.273 1.00 95.38 106 LEU A CA 1
ATOM 868 C C . LEU A 1 106 ? -22.506 0.146 43.782 1.00 95.38 106 LEU A C 1
ATOM 870 O O . LEU A 1 106 ? -21.463 -0.128 43.186 1.00 95.38 106 LEU A O 1
ATOM 874 N N . GLN A 1 107 ? -23.509 0.800 43.187 1.00 94.88 107 GLN A N 1
ATOM 875 C CA . GLN A 1 107 ? -23.448 1.231 41.783 1.00 94.88 107 GLN A CA 1
ATOM 876 C C . GLN A 1 107 ? -22.368 2.294 41.553 1.00 94.88 107 GLN A C 1
ATOM 878 O O . GLN A 1 107 ? -21.678 2.261 40.536 1.00 94.88 107 GLN A O 1
ATOM 883 N N . LEU A 1 108 ? -22.168 3.215 42.500 1.00 95.06 108 LEU A N 1
ATOM 884 C CA . LEU A 1 108 ? -21.121 4.234 42.424 1.00 95.06 108 LEU A CA 1
ATOM 885 C C . LEU A 1 108 ? -19.727 3.601 42.451 1.00 95.06 108 LEU A C 1
ATOM 887 O O . LEU A 1 108 ? -18.864 3.975 41.654 1.00 95.06 108 LEU A O 1
ATOM 891 N N . SER A 1 109 ? -19.511 2.636 43.346 1.00 95.19 109 SER A N 1
ATOM 892 C CA . SER A 1 109 ? -18.262 1.876 43.438 1.00 95.19 109 SER A CA 1
ATOM 893 C C . SER A 1 109 ? -18.009 1.064 42.166 1.00 95.19 109 SER A C 1
ATOM 895 O O . SER A 1 109 ? -16.939 1.176 41.565 1.00 95.19 109 SER A O 1
ATOM 897 N N . ALA A 1 110 ? -19.019 0.329 41.689 1.00 93.31 110 ALA A N 1
ATOM 898 C CA . ALA A 1 110 ? -18.935 -0.439 40.450 1.00 93.31 110 ALA A CA 1
ATOM 899 C C . ALA A 1 110 ? -18.587 0.460 39.253 1.00 93.31 110 ALA A C 1
ATOM 901 O O . ALA A 1 110 ? -17.628 0.188 38.534 1.00 93.31 110 ALA A O 1
ATOM 902 N N . CYS A 1 111 ? -19.285 1.588 39.092 1.00 93.75 111 CYS A N 1
ATOM 903 C CA . CYS A 1 111 ? -19.054 2.524 37.994 1.00 93.75 111 CYS A CA 1
ATOM 904 C C . CYS A 1 111 ? -17.663 3.172 38.052 1.00 93.75 111 CYS A C 1
ATOM 906 O O . CYS A 1 111 ? -17.013 3.346 37.017 1.00 93.75 111 CYS A O 1
ATOM 908 N N . ARG A 1 112 ? -17.168 3.504 39.253 1.00 93.00 112 ARG A N 1
ATOM 909 C CA . ARG A 1 112 ? -15.802 4.017 39.444 1.00 93.00 112 ARG A CA 1
ATOM 910 C C . ARG A 1 112 ? -14.756 2.986 39.040 1.00 93.00 112 ARG A C 1
ATOM 912 O O . ARG A 1 112 ? -13.844 3.335 38.292 1.00 93.00 112 ARG A O 1
ATOM 919 N N . THR A 1 113 ? -14.915 1.741 39.479 1.00 92.31 113 THR A N 1
ATOM 920 C CA . THR A 1 113 ? -14.000 0.639 39.154 1.00 92.31 113 THR A CA 1
ATOM 921 C C . THR A 1 113 ? -14.001 0.337 37.659 1.00 92.31 113 THR A C 1
ATOM 923 O O . THR A 1 113 ? -12.936 0.299 37.047 1.00 92.31 113 THR A O 1
ATOM 926 N N . THR A 1 114 ? -15.173 0.217 37.027 1.00 89.62 114 THR A N 1
ATOM 927 C CA . THR A 1 114 ? -15.276 0.010 35.574 1.00 89.62 114 THR A CA 1
ATOM 928 C C . THR A 1 114 ? -14.601 1.139 34.802 1.00 89.62 114 THR A C 1
ATOM 930 O O . THR A 1 114 ? -13.825 0.871 33.886 1.00 89.62 114 THR A O 1
ATOM 933 N N . ARG A 1 115 ? -14.820 2.401 35.196 1.00 87.88 115 ARG A N 1
ATOM 934 C CA . ARG A 1 115 ? -14.195 3.557 34.540 1.00 87.88 115 ARG A CA 1
ATOM 935 C C . ARG A 1 115 ? -12.675 3.569 34.708 1.00 87.88 115 ARG A C 1
ATOM 937 O O . ARG A 1 115 ? -11.965 3.878 33.754 1.00 87.88 115 ARG A O 1
ATOM 944 N N . LEU A 1 116 ? -12.175 3.225 35.895 1.00 89.75 116 LEU A N 1
ATOM 945 C CA . LEU A 1 116 ? -10.739 3.141 36.162 1.00 89.75 116 LEU A CA 1
ATOM 946 C C . LEU A 1 116 ? -10.084 2.021 35.341 1.00 89.75 116 LEU A C 1
ATOM 948 O O . LEU A 1 116 ? -9.063 2.257 34.699 1.00 89.75 116 LEU A O 1
ATOM 952 N N . ASN A 1 117 ? -10.708 0.843 35.287 1.00 87.88 117 ASN A N 1
ATOM 953 C CA . ASN A 1 117 ? -10.225 -0.292 34.499 1.00 87.88 117 ASN A CA 1
ATOM 954 C C . ASN A 1 117 ? -10.222 0.023 32.997 1.00 87.88 117 ASN A C 1
ATOM 956 O O . ASN A 1 117 ? -9.241 -0.262 32.309 1.00 87.88 117 ASN A O 1
ATOM 960 N N . CYS A 1 118 ? -11.275 0.683 32.499 1.00 86.62 118 CYS A N 1
ATOM 961 C CA . CYS A 1 118 ? -11.327 1.156 31.116 1.00 86.62 118 CYS A CA 1
ATOM 962 C C . CYS A 1 118 ? -10.196 2.149 30.820 1.00 86.62 118 CYS A C 1
ATOM 964 O O . CYS A 1 118 ? -9.512 2.016 29.808 1.00 86.62 118 CYS A O 1
ATOM 966 N N . LYS A 1 119 ? -9.955 3.115 31.716 1.00 84.44 119 LYS A N 1
ATOM 967 C CA . LYS A 1 119 ? -8.898 4.115 31.531 1.00 84.44 119 LYS A CA 1
ATOM 968 C C . LYS A 1 119 ? -7.499 3.494 31.534 1.00 84.44 119 LYS A C 1
ATOM 970 O O . LYS A 1 119 ? -6.712 3.791 30.646 1.00 84.44 119 LYS A O 1
ATOM 975 N N . ASN A 1 120 ? -7.190 2.658 32.522 1.00 84.56 120 ASN A N 1
ATOM 976 C CA . ASN A 1 120 ? -5.817 2.207 32.754 1.00 84.56 120 ASN A CA 1
ATOM 977 C C . ASN A 1 120 ? -5.408 1.051 31.839 1.00 84.56 120 ASN A C 1
ATOM 979 O O . ASN A 1 120 ? -4.300 1.047 31.312 1.00 84.56 120 ASN A O 1
ATOM 983 N N . SER A 1 121 ? -6.290 0.069 31.653 1.00 81.44 121 SER A N 1
ATOM 984 C CA . SER A 1 121 ? -5.968 -1.125 30.870 1.00 81.44 121 SER A CA 1
ATOM 985 C C . SER A 1 121 ? -6.403 -0.961 29.421 1.00 81.44 121 SER A C 1
ATOM 987 O O . SER A 1 121 ? -5.627 -1.177 28.494 1.00 81.44 121 SER A O 1
ATOM 989 N N . VAL A 1 122 ? -7.646 -0.534 29.212 1.00 83.38 122 VAL A N 1
ATOM 990 C CA . VAL A 1 122 ? -8.270 -0.667 27.899 1.00 83.38 122 VAL A CA 1
ATOM 991 C C . VAL A 1 122 ? -7.817 0.419 26.926 1.00 83.38 122 VAL A C 1
ATOM 993 O O . VAL A 1 122 ? -7.445 0.095 25.802 1.00 83.38 122 VAL A O 1
ATOM 996 N N . ILE A 1 123 ? -7.777 1.685 27.353 1.00 84.12 123 ILE A N 1
ATOM 997 C CA . ILE A 1 123 ? -7.285 2.787 26.506 1.00 84.12 123 ILE A CA 1
ATOM 998 C C . ILE A 1 123 ? -5.811 2.581 26.148 1.00 84.12 123 ILE A C 1
ATOM 1000 O O . ILE A 1 123 ? -5.445 2.733 24.986 1.00 84.12 123 ILE A O 1
ATOM 1004 N N . THR A 1 124 ? -4.983 2.185 27.117 1.00 86.94 124 THR A N 1
ATOM 1005 C CA . THR A 1 124 ? -3.558 1.906 26.892 1.00 86.94 124 THR A CA 1
ATOM 1006 C C . THR A 1 124 ? -3.363 0.787 25.871 1.00 86.94 124 THR A C 1
ATOM 1008 O O . THR A 1 124 ? -2.599 0.947 24.923 1.00 86.94 124 THR A O 1
ATOM 1011 N N . ASN A 1 125 ? -4.099 -0.320 26.010 1.00 85.88 125 ASN A N 1
ATOM 1012 C CA . ASN A 1 125 ? -4.004 -1.446 25.083 1.00 85.88 125 ASN A CA 1
ATOM 1013 C C . ASN A 1 125 ? -4.492 -1.081 23.677 1.00 85.88 125 ASN A C 1
ATOM 1015 O O . ASN A 1 125 ? -3.812 -1.393 22.708 1.00 85.88 125 ASN A O 1
ATOM 1019 N N . VAL A 1 126 ? -5.623 -0.378 23.549 1.00 87.44 126 VAL A N 1
ATOM 1020 C CA . VAL A 1 126 ? -6.120 0.090 22.242 1.00 87.44 126 VAL A CA 1
ATOM 1021 C C . VAL A 1 126 ? -5.141 1.074 21.599 1.00 87.44 126 VAL A C 1
ATOM 1023 O O . VAL A 1 126 ? -4.894 0.989 20.400 1.00 87.44 126 VAL A O 1
ATOM 1026 N N . GLY A 1 127 ? -4.556 1.981 22.384 1.00 87.88 127 GLY A N 1
ATOM 1027 C CA . GLY A 1 127 ? -3.534 2.912 21.909 1.00 87.88 127 GLY A CA 1
ATOM 1028 C C . GLY A 1 127 ? -2.282 2.197 21.401 1.00 87.88 127 GLY A C 1
ATOM 1029 O O . GLY A 1 127 ? -1.786 2.535 20.327 1.00 87.88 127 GLY A O 1
ATOM 1030 N N . ARG A 1 128 ? -1.816 1.168 22.121 1.00 90.88 128 ARG A N 1
ATOM 1031 C CA . ARG A 1 128 ? -0.695 0.322 21.687 1.00 90.88 128 ARG A CA 1
ATOM 1032 C C . ARG A 1 128 ? -1.002 -0.376 20.361 1.00 90.88 128 ARG A C 1
ATOM 1034 O O . ARG A 1 128 ? -0.218 -0.254 19.430 1.00 90.88 128 ARG A O 1
ATOM 1041 N N . GLU A 1 129 ? -2.158 -1.024 20.245 1.00 90.88 129 GLU A N 1
ATOM 1042 C CA . GLU A 1 129 ? -2.559 -1.720 19.012 1.00 90.88 129 GLU A CA 1
ATOM 1043 C C . GLU A 1 129 ? -2.688 -0.761 17.816 1.00 90.88 129 GLU A C 1
ATOM 1045 O O . GLU A 1 129 ? -2.297 -1.098 16.702 1.00 90.88 129 GLU A O 1
ATOM 1050 N N . LEU A 1 130 ? -3.196 0.460 18.025 1.00 90.25 130 LEU A N 1
ATOM 1051 C CA . LEU A 1 130 ? -3.236 1.486 16.976 1.00 90.25 130 LEU A CA 1
ATOM 1052 C C . LEU A 1 130 ? -1.832 1.926 16.546 1.00 90.25 130 LEU A C 1
ATOM 1054 O O . LEU A 1 130 ? -1.579 2.099 15.352 1.00 90.25 130 LEU A O 1
ATOM 1058 N N . SER A 1 131 ? -0.917 2.083 17.504 1.00 92.38 131 SER A N 1
ATOM 1059 C CA . SER A 1 131 ? 0.483 2.399 17.221 1.00 92.38 131 SER A CA 1
ATOM 1060 C C . SER A 1 131 ? 1.153 1.281 16.423 1.00 92.38 131 SER A C 1
ATOM 1062 O O . SER A 1 131 ? 1.879 1.566 15.475 1.00 92.38 131 SER A O 1
ATOM 1064 N N . GLU A 1 132 ? 0.884 0.019 16.760 1.00 93.38 132 GLU A N 1
ATOM 1065 C CA . GLU A 1 132 ? 1.408 -1.148 16.042 1.00 93.38 132 GLU A CA 1
ATOM 1066 C C . GLU A 1 132 ? 0.849 -1.232 14.619 1.00 93.38 132 GLU A C 1
ATOM 1068 O O . GLU A 1 132 ? 1.611 -1.401 13.673 1.00 93.38 132 GLU A O 1
ATOM 1073 N N . ILE A 1 133 ? -0.459 -1.019 14.429 1.00 92.44 133 ILE A N 1
ATOM 1074 C CA . ILE A 1 133 ? -1.069 -0.946 13.091 1.00 92.44 133 ILE A CA 1
ATOM 1075 C C . ILE A 1 133 ? -0.387 0.127 12.236 1.00 92.44 133 ILE A C 1
ATOM 1077 O O . ILE A 1 133 ? -0.047 -0.136 11.083 1.00 92.44 133 ILE A O 1
ATOM 1081 N N . SER A 1 134 ? -0.185 1.321 12.797 1.00 91.44 134 SER A N 1
ATOM 1082 C CA . SER A 1 134 ? 0.474 2.430 12.104 1.00 91.44 134 SER A CA 1
ATOM 1083 C C . SER A 1 134 ? 1.929 2.101 11.760 1.00 91.44 134 SER A C 1
ATOM 1085 O O . SER A 1 134 ? 2.356 2.278 10.619 1.00 91.44 134 SER A O 1
ATOM 1087 N N . SER A 1 135 ? 2.675 1.560 12.726 1.00 94.50 135 SER A N 1
ATOM 1088 C CA . SER A 1 135 ? 4.069 1.149 12.550 1.00 94.50 135 SER A CA 1
ATOM 1089 C C . SER A 1 135 ? 4.215 0.097 11.452 1.00 94.50 135 SER A C 1
ATOM 1091 O O . SER A 1 135 ? 5.075 0.235 10.583 1.00 94.50 135 SER A O 1
ATOM 1093 N N . ASP A 1 136 ? 3.346 -0.913 11.437 1.00 92.62 136 ASP A N 1
ATOM 1094 C CA . ASP A 1 136 ? 3.379 -1.987 10.445 1.00 92.62 136 ASP A CA 1
ATOM 1095 C C . ASP A 1 136 ? 3.038 -1.481 9.039 1.00 92.62 136 ASP A C 1
ATOM 1097 O O . ASP A 1 136 ? 3.701 -1.855 8.073 1.00 92.62 136 ASP A O 1
ATOM 1101 N N . LEU A 1 137 ? 2.043 -0.595 8.907 1.00 91.31 137 LEU A N 1
ATOM 1102 C CA . LEU A 1 137 ? 1.709 0.031 7.621 1.00 91.31 137 LEU A CA 1
ATOM 1103 C C . LEU A 1 137 ? 2.851 0.910 7.107 1.00 91.31 137 LEU A C 1
ATOM 1105 O O . LEU A 1 137 ? 3.165 0.879 5.914 1.00 91.31 137 LEU A O 1
ATOM 1109 N N . ASN A 1 138 ? 3.493 1.669 7.996 1.00 92.50 138 ASN A N 1
ATOM 1110 C CA . ASN A 1 138 ? 4.646 2.486 7.644 1.00 92.50 138 ASN A CA 1
ATOM 1111 C C . ASN A 1 138 ? 5.834 1.611 7.223 1.00 92.50 138 ASN A C 1
ATOM 1113 O O . ASN A 1 138 ? 6.429 1.850 6.178 1.00 92.50 138 ASN A O 1
ATOM 1117 N N . SER A 1 139 ? 6.139 0.559 7.987 1.00 93.50 139 SER A N 1
ATOM 1118 C CA . SER A 1 139 ? 7.210 -0.389 7.668 1.00 93.50 139 SER A CA 1
ATOM 1119 C C . SER A 1 139 ? 6.974 -1.085 6.325 1.00 93.50 139 SER A C 1
ATOM 1121 O O . SER A 1 139 ? 7.874 -1.112 5.486 1.00 93.50 139 SER A O 1
ATOM 1123 N N . ALA A 1 140 ? 5.750 -1.557 6.070 1.00 91.94 140 ALA A N 1
ATOM 1124 C CA . ALA A 1 140 ? 5.370 -2.157 4.794 1.00 91.94 140 ALA A CA 1
ATOM 1125 C C . ALA A 1 140 ? 5.517 -1.171 3.625 1.00 91.94 140 ALA A C 1
ATOM 1127 O O . ALA A 1 140 ? 6.040 -1.533 2.573 1.00 91.94 140 ALA A O 1
ATOM 1128 N N . SER A 1 141 ? 5.105 0.085 3.818 1.00 91.31 141 SER A N 1
ATOM 1129 C CA . SER A 1 141 ? 5.232 1.135 2.801 1.00 91.31 141 SER A CA 1
ATOM 1130 C C . SER A 1 141 ? 6.696 1.455 2.504 1.00 91.31 141 SER A C 1
ATOM 1132 O O . SER A 1 141 ? 7.083 1.529 1.342 1.00 91.31 141 SER A O 1
ATOM 1134 N N . VAL A 1 142 ? 7.528 1.591 3.539 1.00 93.81 142 VAL A N 1
ATOM 1135 C CA . VAL A 1 142 ? 8.971 1.826 3.387 1.00 93.81 142 VAL A CA 1
ATOM 1136 C C . VAL A 1 142 ? 9.631 0.674 2.632 1.00 93.81 142 VAL A C 1
ATOM 1138 O O . VAL A 1 142 ? 10.356 0.926 1.674 1.00 93.81 142 VAL A O 1
ATOM 1141 N N . ALA A 1 143 ? 9.342 -0.577 3.000 1.00 91.75 143 ALA A N 1
ATOM 1142 C CA . ALA A 1 143 ? 9.881 -1.751 2.313 1.00 91.75 143 ALA A CA 1
ATOM 1143 C C . ALA A 1 143 ? 9.455 -1.808 0.835 1.00 91.75 143 ALA A C 1
ATOM 1145 O O . ALA A 1 143 ? 10.254 -2.131 -0.041 1.00 91.75 143 ALA A O 1
ATOM 1146 N N . ALA A 1 144 ? 8.207 -1.448 0.540 1.00 90.88 144 ALA A N 1
ATOM 1147 C CA . ALA A 1 144 ? 7.693 -1.360 -0.820 1.00 90.88 144 ALA A CA 1
ATOM 1148 C C . ALA A 1 144 ? 8.386 -0.285 -1.663 1.00 90.88 144 ALA A C 1
ATOM 1150 O O . ALA A 1 144 ? 8.767 -0.552 -2.804 1.00 90.88 144 ALA A O 1
ATOM 1151 N N . PHE A 1 145 ? 8.575 0.913 -1.107 1.00 90.81 145 PHE A N 1
ATOM 1152 C CA . PHE A 1 145 ? 9.298 1.985 -1.788 1.00 90.81 145 PHE A CA 1
ATOM 1153 C C . PHE A 1 145 ? 10.767 1.633 -2.011 1.00 90.81 145 PHE A C 1
ATOM 1155 O O . PHE A 1 145 ? 11.295 1.881 -3.091 1.00 90.81 145 PHE A O 1
ATOM 1162 N N . ASP A 1 146 ? 11.415 1.018 -1.028 1.00 93.06 146 ASP A N 1
ATOM 1163 C CA . ASP A 1 146 ? 12.794 0.558 -1.148 1.00 93.06 146 ASP A CA 1
ATOM 1164 C C . ASP A 1 146 ? 12.936 -0.511 -2.247 1.00 93.06 146 ASP A C 1
ATOM 1166 O O . ASP A 1 146 ? 13.784 -0.383 -3.130 1.00 93.06 146 ASP A O 1
ATOM 1170 N N . ASN A 1 147 ? 12.034 -1.497 -2.296 1.00 90.94 147 ASN A N 1
ATOM 1171 C CA . ASN A 1 147 ? 11.991 -2.479 -3.384 1.00 90.94 147 ASN A CA 1
ATOM 1172 C C . ASN A 1 147 ? 11.783 -1.825 -4.760 1.00 90.94 147 ASN A C 1
ATOM 1174 O O . ASN A 1 147 ? 12.479 -2.179 -5.713 1.00 90.94 147 ASN A O 1
ATOM 1178 N N . TYR A 1 148 ? 10.874 -0.848 -4.864 1.00 91.62 148 TYR A N 1
ATOM 1179 C CA . TYR A 1 148 ? 10.660 -0.081 -6.095 1.00 91.62 148 TYR A CA 1
ATOM 1180 C C . TYR A 1 148 ? 11.939 0.637 -6.547 1.00 91.62 148 TYR A C 1
ATOM 1182 O O . TYR A 1 148 ? 12.351 0.505 -7.700 1.00 91.62 148 TYR A O 1
ATOM 1190 N N . VAL A 1 149 ? 12.597 1.363 -5.638 1.00 93.25 149 VAL A N 1
ATOM 1191 C CA . VAL A 1 149 ? 13.821 2.116 -5.946 1.00 93.25 149 VAL A CA 1
ATOM 1192 C C . VAL A 1 149 ? 14.937 1.176 -6.395 1.00 93.25 149 VAL A C 1
ATOM 1194 O O . VAL A 1 149 ? 15.564 1.436 -7.421 1.00 93.25 149 VAL A O 1
ATOM 1197 N N . ARG A 1 150 ? 15.154 0.061 -5.688 1.00 93.06 150 ARG A N 1
ATOM 1198 C CA . ARG A 1 150 ? 16.177 -0.932 -6.053 1.00 93.06 150 ARG A CA 1
ATOM 1199 C C . ARG A 1 150 ? 15.929 -1.537 -7.432 1.00 93.06 150 ARG A C 1
ATOM 1201 O O . ARG A 1 150 ? 16.871 -1.678 -8.211 1.00 93.06 150 ARG A O 1
ATOM 1208 N N . LEU A 1 151 ? 14.678 -1.869 -7.749 1.00 92.62 151 LEU A N 1
ATOM 1209 C CA . LEU A 1 151 ? 14.314 -2.413 -9.055 1.00 92.62 151 LEU A CA 1
ATOM 1210 C C . LEU A 1 151 ? 14.597 -1.405 -10.176 1.00 92.62 151 LEU A C 1
ATOM 1212 O O . LEU A 1 151 ? 15.281 -1.736 -11.147 1.00 92.62 151 LEU A O 1
ATOM 1216 N N . MET A 1 152 ? 14.135 -0.162 -10.013 1.00 91.56 152 MET A N 1
ATOM 1217 C CA . MET A 1 152 ? 14.367 0.905 -10.989 1.00 91.56 152 MET A CA 1
ATOM 1218 C C . MET A 1 152 ? 15.855 1.209 -11.161 1.00 91.56 152 MET A C 1
ATOM 1220 O O . MET A 1 152 ? 16.324 1.383 -12.284 1.00 91.56 152 MET A O 1
ATOM 1224 N N . GLN A 1 153 ? 16.618 1.220 -10.068 1.00 94.94 153 GLN A N 1
ATOM 1225 C CA . GLN A 1 153 ? 18.063 1.416 -10.109 1.00 94.94 153 GLN A CA 1
ATOM 1226 C C . GLN A 1 153 ? 18.762 0.289 -10.878 1.00 94.94 153 GLN A C 1
ATOM 1228 O O . GLN A 1 153 ? 19.610 0.570 -11.724 1.00 94.94 153 GLN A O 1
ATOM 1233 N N . SER A 1 154 ? 18.389 -0.971 -10.633 1.00 93.56 154 SER A N 1
ATOM 1234 C CA . SER A 1 154 ? 18.932 -2.123 -11.363 1.00 93.56 154 SER A CA 1
ATOM 1235 C C . SER A 1 154 ? 18.682 -1.996 -12.866 1.00 93.56 154 SER A C 1
ATOM 1237 O O . SER A 1 154 ? 19.612 -2.130 -13.662 1.00 93.56 154 SER A O 1
ATOM 1239 N N . LYS A 1 155 ? 17.441 -1.680 -13.259 1.00 92.00 155 LYS A N 1
ATOM 1240 C CA . LYS A 1 155 ? 17.064 -1.508 -14.668 1.00 92.00 155 LYS A CA 1
ATOM 1241 C C . LYS A 1 155 ? 17.778 -0.319 -15.315 1.00 92.00 155 LYS A C 1
ATOM 1243 O O . LYS A 1 155 ? 18.236 -0.426 -16.449 1.00 92.00 155 LYS A O 1
ATOM 1248 N N . PHE A 1 156 ? 17.949 0.785 -14.588 1.00 92.38 156 PHE A N 1
ATOM 1249 C CA . PHE A 1 156 ? 18.695 1.947 -15.072 1.00 92.38 156 PHE A CA 1
ATOM 1250 C C . PHE A 1 156 ? 20.176 1.631 -15.322 1.00 92.38 156 PHE A C 1
ATOM 1252 O O . PHE A 1 156 ? 20.721 2.031 -16.349 1.00 92.38 156 PHE A O 1
ATOM 1259 N N . VAL A 1 157 ? 20.831 0.896 -14.416 1.00 94.75 157 VAL A N 1
ATOM 1260 C CA . VAL A 1 157 ? 22.233 0.473 -14.592 1.00 94.75 157 VAL A CA 1
ATOM 1261 C C . VAL A 1 157 ? 22.385 -0.414 -15.828 1.00 94.75 157 VAL A C 1
ATOM 1263 O O . VAL A 1 157 ? 23.320 -0.225 -16.609 1.00 94.75 157 VAL A O 1
ATOM 1266 N N . GLU A 1 158 ? 21.453 -1.345 -16.031 1.00 92.56 158 GLU A N 1
ATOM 1267 C CA . GLU A 1 158 ? 21.422 -2.222 -17.202 1.00 92.56 158 GLU A CA 1
ATOM 1268 C C . GLU A 1 158 ? 21.264 -1.419 -18.503 1.00 92.56 158 GLU A C 1
ATOM 1270 O O . GLU A 1 158 ? 22.093 -1.536 -19.409 1.00 92.56 158 GLU A O 1
ATOM 1275 N N . MET A 1 159 ? 20.268 -0.529 -18.553 1.00 93.12 159 MET A N 1
ATOM 1276 C CA . MET A 1 159 ? 20.014 0.377 -19.675 1.00 93.12 159 MET A CA 1
ATOM 1277 C C . MET A 1 159 ? 21.251 1.227 -19.994 1.00 93.12 159 MET A C 1
ATOM 1279 O O . MET A 1 159 ? 21.735 1.242 -21.125 1.00 93.12 159 MET A O 1
ATOM 1283 N N . ASN A 1 160 ? 21.829 1.882 -18.985 1.00 93.31 160 ASN A N 1
ATOM 1284 C CA . ASN A 1 160 ? 23.011 2.719 -19.157 1.00 93.31 160 ASN A CA 1
ATOM 1285 C C . ASN A 1 160 ? 24.212 1.926 -19.703 1.00 93.31 160 ASN A C 1
ATOM 1287 O O . ASN A 1 160 ? 24.950 2.427 -20.553 1.00 93.31 160 ASN A O 1
ATOM 1291 N N . SER A 1 161 ? 24.400 0.680 -19.257 1.00 94.31 161 SER A N 1
ATOM 1292 C CA . SER A 1 161 ? 25.442 -0.213 -19.778 1.00 94.31 161 SER A CA 1
ATOM 1293 C C . SER A 1 161 ? 25.240 -0.516 -21.267 1.00 94.31 161 SER A C 1
ATOM 1295 O O . SER A 1 161 ? 26.176 -0.352 -22.058 1.00 94.31 161 SER A O 1
ATOM 1297 N N . ARG A 1 162 ? 24.014 -0.879 -21.678 1.00 92.75 162 ARG A N 1
ATOM 1298 C CA . ARG A 1 162 ? 23.681 -1.163 -23.085 1.00 92.75 162 ARG A CA 1
ATOM 1299 C C . ARG A 1 162 ? 23.924 0.047 -23.986 1.00 92.75 162 ARG A C 1
ATOM 1301 O O . ARG A 1 162 ? 24.682 -0.063 -24.949 1.00 92.75 162 ARG A O 1
ATOM 1308 N N . TYR A 1 163 ? 23.409 1.224 -23.621 1.00 93.25 163 TYR A N 1
ATOM 1309 C CA . TYR A 1 163 ? 23.628 2.449 -24.403 1.00 93.25 163 TYR A CA 1
ATOM 1310 C C . TYR A 1 163 ? 25.088 2.905 -24.411 1.00 93.25 163 TYR A C 1
ATOM 1312 O O . TYR A 1 163 ? 25.576 3.379 -25.436 1.00 93.25 163 TYR A O 1
ATOM 1320 N N . THR A 1 164 ? 25.830 2.720 -23.316 1.00 92.75 164 THR A N 1
ATOM 1321 C CA . THR A 1 164 ? 27.275 3.000 -23.297 1.00 92.75 164 THR A CA 1
ATOM 1322 C C . THR A 1 164 ? 28.024 2.099 -24.281 1.00 92.75 164 THR A C 1
ATOM 1324 O O . THR A 1 164 ? 28.944 2.555 -24.962 1.00 92.75 164 THR A O 1
ATOM 1327 N N . ASN A 1 165 ? 27.635 0.827 -24.395 1.00 89.62 165 ASN A N 1
ATOM 1328 C CA . ASN A 1 165 ? 28.220 -0.091 -25.372 1.00 89.62 165 ASN A CA 1
ATOM 1329 C C . ASN A 1 165 ? 27.822 0.266 -26.807 1.00 89.62 165 ASN A C 1
ATOM 1331 O O . ASN A 1 165 ? 28.686 0.278 -27.683 1.00 89.62 165 ASN A O 1
ATOM 1335 N N . LEU A 1 166 ? 26.563 0.643 -27.036 1.00 89.50 166 LEU A N 1
ATOM 1336 C CA . LEU A 1 166 ? 26.101 1.134 -28.332 1.00 89.50 166 LEU A CA 1
ATOM 1337 C C . LEU A 1 166 ? 26.870 2.395 -28.759 1.00 89.50 166 LEU A C 1
ATOM 1339 O O . LEU A 1 166 ? 27.377 2.469 -29.874 1.00 89.50 166 LEU A O 1
ATOM 1343 N N . MET A 1 167 ? 27.074 3.343 -27.844 1.00 87.81 167 MET A N 1
ATOM 1344 C CA . MET A 1 167 ? 27.853 4.560 -28.087 1.00 87.81 167 MET A CA 1
ATOM 1345 C C . MET A 1 167 ? 29.303 4.263 -28.504 1.00 87.81 167 MET A C 1
ATOM 1347 O O . MET A 1 167 ? 29.857 4.966 -29.346 1.00 87.81 167 MET A O 1
ATOM 1351 N N . LYS A 1 168 ? 29.937 3.218 -27.952 1.00 88.69 168 LYS A N 1
ATOM 1352 C CA . LYS A 1 168 ? 31.278 2.790 -28.396 1.00 88.69 168 LYS A CA 1
ATOM 1353 C C . LYS A 1 168 ? 31.266 2.320 -29.853 1.00 88.69 168 LYS A C 1
ATOM 1355 O O . LYS A 1 168 ? 32.200 2.630 -30.584 1.00 88.69 168 LYS A O 1
ATOM 1360 N N . ILE A 1 169 ? 30.213 1.620 -30.279 1.00 84.81 169 ILE A N 1
ATOM 1361 C CA . ILE A 1 169 ? 30.046 1.174 -31.672 1.00 84.81 169 ILE A CA 1
ATOM 1362 C C . ILE A 1 169 ? 29.897 2.387 -32.596 1.00 84.81 169 ILE A C 1
ATOM 1364 O O . ILE A 1 169 ? 30.629 2.491 -33.576 1.00 84.81 169 ILE A O 1
ATOM 1368 N N . PHE A 1 170 ? 29.041 3.349 -32.234 1.00 81.50 170 PHE A N 1
ATOM 1369 C CA . PHE A 1 170 ? 28.881 4.599 -32.986 1.00 81.50 170 PHE A CA 1
ATOM 1370 C C . PHE A 1 170 ? 30.184 5.403 -33.093 1.00 81.50 170 PHE A C 1
ATOM 1372 O O . PHE A 1 170 ? 30.480 5.944 -34.151 1.00 81.50 170 PHE A O 1
ATOM 1379 N N . LYS A 1 171 ? 30.992 5.471 -32.027 1.00 80.44 171 LYS A N 1
ATOM 1380 C CA . LYS A 1 171 ? 32.286 6.181 -32.049 1.00 80.44 171 LYS A CA 1
ATOM 1381 C C . LYS A 1 171 ? 33.323 5.529 -32.960 1.00 80.44 171 LYS A C 1
ATOM 1383 O O . LYS A 1 171 ? 34.173 6.228 -33.500 1.00 80.44 171 LYS A O 1
ATOM 1388 N N . ASN A 1 172 ? 33.260 4.211 -33.121 1.00 75.69 172 ASN A N 1
ATOM 1389 C CA . ASN A 1 172 ? 34.161 3.473 -34.003 1.00 75.69 172 ASN A CA 1
ATOM 1390 C C . ASN A 1 172 ? 33.695 3.505 -35.469 1.00 75.69 172 ASN A C 1
ATOM 1392 O O . ASN A 1 172 ? 34.450 3.118 -36.362 1.00 75.69 172 ASN A O 1
ATOM 1396 N N . PHE A 1 173 ? 32.476 3.987 -35.731 1.00 68.69 173 PHE A N 1
ATOM 1397 C CA . PHE A 1 173 ? 31.975 4.201 -37.079 1.00 68.69 173 PHE A CA 1
ATOM 1398 C C . PHE A 1 173 ? 32.678 5.410 -37.704 1.00 68.69 173 PHE A C 1
ATOM 1400 O O . PHE A 1 173 ? 32.384 6.568 -37.410 1.00 68.69 173 PHE A O 1
ATOM 1407 N N . THR A 1 174 ? 33.643 5.138 -38.577 1.00 60.34 174 THR A N 1
ATOM 1408 C CA . THR A 1 174 ? 34.325 6.185 -39.337 1.00 60.34 174 THR A CA 1
ATOM 1409 C C . THR A 1 174 ? 33.451 6.528 -40.541 1.00 60.34 174 THR A C 1
ATOM 1411 O O . THR A 1 174 ? 33.131 5.642 -41.331 1.00 60.34 174 THR A O 1
ATOM 1414 N N . ILE A 1 175 ? 33.096 7.805 -40.740 1.00 58.19 175 ILE A N 1
ATOM 1415 C CA . ILE A 1 175 ? 32.486 8.300 -41.995 1.00 58.19 175 ILE A CA 1
ATOM 1416 C C . ILE A 1 175 ? 33.589 8.347 -43.071 1.00 58.19 175 ILE A C 1
ATOM 1418 O O . ILE A 1 175 ? 33.926 9.380 -43.637 1.00 58.19 175 ILE A O 1
ATOM 1422 N N . GLY A 1 176 ? 34.238 7.214 -43.307 1.00 50.84 176 GLY A N 1
ATOM 1423 C CA . GLY A 1 176 ? 35.326 7.057 -44.255 1.00 50.84 176 GLY A CA 1
ATOM 1424 C C . GLY A 1 176 ? 34.791 6.679 -45.626 1.00 50.84 176 GLY A C 1
ATOM 1425 O O . GLY A 1 176 ? 35.113 5.599 -46.094 1.00 50.84 176 GLY A O 1
ATOM 1426 N N . SER A 1 177 ? 33.933 7.512 -46.228 1.00 47.34 177 SER A N 1
ATOM 1427 C CA . SER A 1 177 ? 33.683 7.544 -47.684 1.00 47.34 177 SER A CA 1
ATOM 1428 C C . SER A 1 177 ? 32.523 8.488 -48.035 1.00 47.34 177 SER A C 1
ATOM 1430 O O . SER A 1 177 ? 31.474 8.052 -48.513 1.00 47.34 177 SER A O 1
ATOM 1432 N N . LEU A 1 178 ? 32.691 9.795 -47.840 1.00 46.25 178 LEU A N 1
ATOM 1433 C CA . LEU A 1 178 ? 32.253 10.687 -48.917 1.00 46.25 178 LEU A CA 1
ATOM 1434 C C . LEU A 1 178 ? 33.315 10.512 -50.002 1.00 46.25 178 LEU A C 1
ATOM 1436 O O . LEU A 1 178 ? 34.497 10.567 -49.677 1.00 46.25 178 LEU A O 1
ATOM 1440 N N . GLN A 1 179 ? 32.899 10.145 -51.217 1.00 49.69 179 GLN A N 1
ATOM 1441 C CA . GLN A 1 179 ? 33.771 9.801 -52.344 1.00 49.69 179 GLN A CA 1
ATOM 1442 C C . GLN A 1 179 ? 35.057 10.643 -52.343 1.00 49.69 179 GLN A C 1
ATOM 1444 O O . GLN A 1 179 ? 35.014 11.831 -52.651 1.00 49.69 179 GLN A O 1
ATOM 1449 N N . GLN A 1 180 ? 36.210 10.027 -52.064 1.00 50.31 180 GLN A N 1
ATOM 1450 C CA . GLN A 1 180 ? 37.412 10.481 -52.746 1.00 50.31 180 GLN A CA 1
ATOM 1451 C C . GLN A 1 180 ? 37.158 10.142 -54.211 1.00 50.31 180 GLN A C 1
ATOM 1453 O O . GLN A 1 180 ? 37.263 8.989 -54.627 1.00 50.31 180 GLN A O 1
ATOM 1458 N N . VAL A 1 181 ? 36.683 11.132 -54.964 1.00 51.12 181 VAL A N 1
ATOM 1459 C CA . VAL A 1 181 ? 36.855 11.115 -56.409 1.00 51.12 181 VAL A CA 1
ATOM 1460 C C . VAL A 1 181 ? 38.361 11.093 -56.595 1.00 51.12 181 VAL A C 1
ATOM 1462 O O . VAL A 1 181 ? 39.049 12.055 -56.257 1.00 51.12 181 VAL A O 1
ATOM 1465 N N . ASP A 1 182 ? 38.865 9.941 -57.012 1.00 49.47 182 ASP A N 1
ATOM 1466 C CA . ASP A 1 182 ? 40.275 9.729 -57.284 1.00 49.47 182 ASP A CA 1
ATOM 1467 C C . ASP A 1 182 ? 40.618 10.519 -58.553 1.00 49.47 182 ASP A C 1
ATOM 1469 O O . ASP A 1 182 ? 40.529 10.021 -59.674 1.00 49.47 182 ASP A O 1
ATOM 1473 N N . LEU A 1 183 ? 40.901 11.813 -58.379 1.00 54.09 183 LEU A N 1
ATOM 1474 C CA . LEU A 1 183 ? 41.231 12.758 -59.452 1.00 54.09 183 LEU A CA 1
ATOM 1475 C C . LEU A 1 183 ? 42.485 12.339 -60.236 1.00 54.09 183 LEU A C 1
ATOM 1477 O O . LEU A 1 183 ? 42.751 12.902 -61.289 1.00 54.09 183 LEU A O 1
ATOM 1481 N N . HIS A 1 184 ? 43.245 11.355 -59.748 1.00 53.53 184 HIS A N 1
ATOM 1482 C CA . HIS A 1 184 ? 44.427 10.815 -60.421 1.00 53.53 184 HIS A CA 1
ATOM 1483 C C . HIS A 1 184 ? 44.088 9.857 -61.572 1.00 53.53 184 HIS A C 1
ATOM 1485 O O . HIS A 1 184 ? 44.972 9.514 -62.341 1.00 53.53 184 HIS A O 1
ATOM 1491 N N . LYS A 1 185 ? 42.817 9.471 -61.756 1.00 53.16 185 LYS A N 1
ATOM 1492 C CA . LYS A 1 185 ? 42.391 8.666 -62.917 1.00 53.16 185 LYS A CA 1
ATOM 1493 C C . LYS A 1 185 ? 42.154 9.461 -64.204 1.00 53.16 185 LYS A C 1
ATOM 1495 O O . LYS A 1 185 ? 41.752 8.870 -65.197 1.00 53.16 185 LYS A O 1
ATOM 1500 N N . ILE A 1 186 ? 42.340 10.781 -64.193 1.00 56.06 186 ILE A N 1
ATOM 1501 C CA . ILE A 1 186 ? 42.129 11.607 -65.393 1.00 56.06 186 ILE A CA 1
ATOM 1502 C C . ILE A 1 186 ? 43.342 11.544 -66.347 1.00 56.06 186 ILE A C 1
ATOM 1504 O O . ILE A 1 186 ? 43.172 11.811 -67.530 1.00 56.06 186 ILE A O 1
ATOM 1508 N N . ASP A 1 187 ? 44.526 11.127 -65.881 1.00 52.00 187 ASP A N 1
ATOM 1509 C CA . ASP A 1 187 ? 45.758 11.125 -66.695 1.00 52.00 187 ASP A CA 1
ATOM 1510 C C . ASP A 1 187 ? 46.021 9.830 -67.494 1.00 52.00 187 ASP A C 1
ATOM 1512 O O . ASP A 1 187 ? 46.824 9.851 -68.423 1.00 52.00 187 ASP A O 1
ATOM 1516 N N . ASP A 1 188 ? 45.352 8.711 -67.195 1.00 53.47 188 ASP A N 1
ATOM 1517 C CA . ASP A 1 188 ? 45.770 7.388 -67.707 1.00 53.47 188 ASP A CA 1
ATOM 1518 C C . ASP A 1 188 ? 45.131 6.954 -69.050 1.00 53.47 188 ASP A C 1
ATOM 1520 O O . ASP A 1 188 ? 45.397 5.851 -69.524 1.00 53.47 188 ASP A O 1
ATOM 1524 N N . GLU A 1 189 ? 44.308 7.785 -69.702 1.00 55.16 189 GLU A N 1
ATOM 1525 C CA . GLU A 1 189 ? 43.660 7.446 -70.990 1.00 55.16 189 GLU A CA 1
ATOM 1526 C C . GLU A 1 189 ? 43.939 8.468 -72.109 1.00 55.16 189 GLU A C 1
ATOM 1528 O O . GLU A 1 189 ? 43.055 8.819 -72.892 1.00 55.16 189 GLU A O 1
ATOM 1533 N N . LEU A 1 190 ? 45.178 8.952 -72.227 1.00 56.16 190 LEU A N 1
ATOM 1534 C CA . LEU A 1 190 ? 45.628 9.574 -73.475 1.00 56.16 190 LEU A CA 1
ATOM 1535 C C . LEU A 1 190 ? 46.211 8.480 -74.383 1.00 56.16 190 LEU A C 1
ATOM 1537 O O . LEU A 1 190 ? 47.216 7.875 -74.015 1.00 56.16 190 LEU A O 1
ATOM 1541 N N . PRO A 1 191 ? 45.607 8.180 -75.548 1.00 58.19 191 PRO A N 1
ATOM 1542 C CA . PRO A 1 191 ? 46.237 7.286 -76.507 1.00 58.19 191 PRO A CA 1
ATOM 1543 C C . PRO A 1 191 ? 47.559 7.905 -76.976 1.00 58.19 191 PRO A C 1
ATOM 1545 O O . PRO A 1 191 ? 47.579 9.056 -77.419 1.00 58.19 191 PRO A O 1
ATOM 1548 N N . ASP A 1 192 ? 48.652 7.145 -76.888 1.00 55.59 192 ASP A N 1
ATOM 1549 C CA . ASP A 1 192 ? 49.912 7.498 -77.540 1.00 55.59 192 ASP A CA 1
ATOM 1550 C C . ASP A 1 192 ? 49.645 7.636 -79.044 1.00 55.59 192 ASP A C 1
ATOM 1552 O O . ASP A 1 192 ? 49.331 6.665 -79.736 1.00 55.59 192 ASP A O 1
ATOM 1556 N N . PHE A 1 193 ? 49.734 8.860 -79.563 1.00 55.38 193 PHE A N 1
ATOM 1557 C CA . PHE A 1 193 ? 49.703 9.114 -81.001 1.00 55.38 193 PHE A CA 1
ATOM 1558 C C . PHE A 1 193 ? 51.062 8.729 -81.608 1.00 55.38 193 PHE A C 1
ATOM 1560 O O . PHE A 1 193 ? 51.845 9.590 -82.003 1.00 55.38 193 PHE A O 1
ATOM 1567 N N . GLU A 1 194 ? 51.354 7.432 -81.690 1.00 56.47 194 GLU A N 1
ATOM 1568 C CA . GLU A 1 194 ? 52.356 6.915 -82.626 1.00 56.47 194 GLU A CA 1
ATOM 1569 C C . GLU A 1 194 ? 51.685 6.717 -83.992 1.00 56.47 194 GLU A C 1
ATOM 1571 O O . GLU A 1 194 ? 51.252 5.628 -84.363 1.00 56.47 194 GLU A O 1
ATOM 1576 N N . GLU A 1 195 ? 51.539 7.807 -84.747 1.00 53.00 195 GLU A N 1
ATOM 1577 C CA . GLU A 1 195 ? 51.155 7.727 -86.155 1.00 53.00 195 GLU A CA 1
ATOM 1578 C C . GLU A 1 195 ? 52.411 7.378 -86.975 1.00 53.00 195 GLU A C 1
ATOM 1580 O O . GLU A 1 195 ? 53.232 8.243 -87.286 1.00 53.00 195 GLU A O 1
ATOM 1585 N N . GLU A 1 196 ? 52.586 6.097 -87.321 1.00 49.25 196 GLU A N 1
ATOM 1586 C CA . GLU A 1 196 ? 53.569 5.655 -88.319 1.00 49.25 196 GLU A CA 1
ATOM 1587 C C . GLU A 1 196 ? 53.191 6.223 -89.701 1.00 49.25 196 GLU A C 1
ATOM 1589 O O . GLU A 1 196 ? 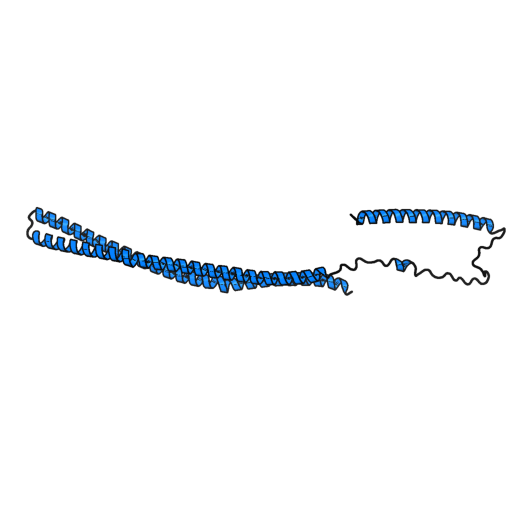52.551 5.576 -90.531 1.00 49.25 196 GLU A O 1
ATOM 1594 N N . SER A 1 197 ? 53.579 7.471 -89.961 1.00 46.69 197 SER A N 1
ATOM 1595 C CA . SER A 1 197 ? 53.564 8.053 -91.302 1.00 46.69 197 SER A CA 1
ATOM 1596 C C . SER A 1 197 ? 54.882 7.724 -92.020 1.00 46.69 197 SER A C 1
ATOM 1598 O O . SER A 1 197 ? 55.934 8.215 -91.609 1.00 46.69 197 SER A O 1
ATOM 1600 N N . PRO A 1 198 ? 54.874 6.973 -93.140 1.00 50.22 198 PRO A N 1
ATOM 1601 C CA . PRO A 1 198 ? 56.089 6.422 -93.755 1.00 50.22 198 PRO A CA 1
ATOM 1602 C C . PRO A 1 198 ? 56.966 7.443 -94.511 1.00 50.22 198 PRO A C 1
ATOM 1604 O O . PRO A 1 198 ? 57.834 7.047 -95.285 1.00 50.22 198 PRO A O 1
ATOM 1607 N N . ILE A 1 199 ? 56.747 8.754 -94.340 1.00 55.59 199 ILE A N 1
ATOM 1608 C CA . ILE A 1 199 ? 57.465 9.807 -95.089 1.00 55.59 199 ILE A CA 1
ATOM 1609 C C . ILE A 1 199 ? 58.067 10.894 -94.176 1.00 55.59 199 ILE A C 1
ATOM 1611 O O . ILE A 1 199 ? 58.799 11.755 -94.658 1.00 55.59 199 ILE A O 1
ATOM 1615 N N . LEU A 1 200 ? 57.846 10.869 -92.857 1.00 51.16 200 LEU A N 1
ATOM 1616 C CA . LEU A 1 200 ? 58.350 11.922 -91.966 1.00 51.16 200 LEU A CA 1
ATOM 1617 C C . LEU A 1 200 ? 58.966 11.352 -90.692 1.00 51.16 200 LEU A C 1
ATOM 1619 O O . LEU A 1 200 ? 58.416 11.456 -89.601 1.00 51.16 200 LEU A O 1
ATOM 1623 N N . ASP A 1 201 ? 60.172 10.807 -90.840 1.00 50.62 201 ASP A N 1
ATOM 1624 C CA . ASP A 1 201 ? 61.069 10.502 -89.726 1.00 50.62 201 ASP A CA 1
ATOM 1625 C C . ASP A 1 201 ? 61.599 11.815 -89.126 1.00 50.62 201 ASP A C 1
ATOM 1627 O O . ASP A 1 201 ? 62.674 12.308 -89.467 1.00 50.62 201 ASP A O 1
ATOM 1631 N N . THR A 1 202 ? 60.770 12.474 -88.318 1.00 54.56 202 THR A N 1
ATOM 1632 C CA . THR A 1 202 ? 61.108 13.259 -87.121 1.00 54.56 202 THR A CA 1
ATOM 1633 C C . THR A 1 202 ? 59.901 14.110 -86.744 1.00 54.56 202 THR A C 1
ATOM 1635 O O . THR A 1 202 ? 59.355 14.829 -87.572 1.00 54.56 202 THR A O 1
ATOM 1638 N N . ASN A 1 203 ? 59.534 14.082 -85.465 1.00 57.97 203 ASN A N 1
ATOM 1639 C CA . ASN A 1 203 ? 58.517 14.914 -84.816 1.00 57.97 203 ASN A CA 1
ATOM 1640 C C . ASN A 1 203 ? 58.927 16.414 -84.830 1.00 57.97 203 ASN A C 1
ATOM 1642 O O . ASN A 1 203 ? 59.225 17.022 -83.801 1.00 57.97 203 ASN A O 1
ATOM 1646 N N . ARG A 1 204 ? 59.105 16.994 -86.022 1.00 63.84 204 ARG A N 1
ATOM 1647 C CA . ARG A 1 204 ? 59.688 18.314 -86.283 1.00 63.84 204 ARG A CA 1
ATOM 1648 C C . ARG A 1 204 ? 58.842 19.046 -87.316 1.00 63.84 204 ARG A C 1
ATOM 1650 O O . ARG A 1 204 ? 58.512 18.509 -88.366 1.00 63.84 204 ARG A O 1
ATOM 1657 N N . ILE A 1 205 ? 58.535 20.306 -87.027 1.00 68.38 205 ILE A N 1
ATOM 1658 C CA . ILE A 1 205 ? 57.830 21.194 -87.955 1.00 68.38 205 ILE A CA 1
ATOM 1659 C C . ILE A 1 205 ? 58.739 21.469 -89.163 1.00 68.38 205 ILE A C 1
ATOM 1661 O O . ILE A 1 205 ? 59.878 21.909 -88.993 1.00 68.38 205 ILE A O 1
ATOM 1665 N N . ILE A 1 206 ? 58.238 21.233 -90.378 1.00 75.50 206 ILE A N 1
ATOM 1666 C CA . ILE A 1 206 ? 58.965 21.537 -91.617 1.00 75.50 206 ILE A CA 1
ATOM 1667 C C . ILE A 1 206 ? 58.697 22.985 -92.027 1.00 75.50 206 ILE A C 1
ATOM 1669 O O . ILE A 1 206 ? 57.580 23.353 -92.396 1.00 75.50 206 ILE A O 1
ATOM 1673 N N . PHE A 1 207 ? 59.750 23.798 -92.006 1.00 70.00 207 PHE A N 1
ATOM 1674 C CA . PHE A 1 207 ? 59.723 25.167 -92.512 1.00 70.00 207 PHE A CA 1
ATOM 1675 C C . PHE A 1 207 ? 60.143 25.193 -93.989 1.00 70.00 207 PHE A C 1
ATOM 1677 O O . PHE A 1 207 ? 61.309 24.962 -94.305 1.00 70.00 207 PHE A O 1
ATOM 1684 N N . ASP A 1 208 ? 59.207 25.506 -94.885 1.00 74.25 208 ASP A N 1
ATOM 1685 C CA . ASP A 1 208 ? 59.439 25.788 -96.307 1.00 74.25 208 ASP A CA 1
ATOM 1686 C C . ASP A 1 208 ? 58.810 27.149 -96.675 1.00 74.25 208 ASP A C 1
ATOM 1688 O O . ASP A 1 208 ? 57.937 27.664 -95.971 1.00 74.25 208 ASP A O 1
ATOM 1692 N N . ARG A 1 209 ? 59.227 27.756 -97.795 1.00 67.75 209 ARG A N 1
ATOM 1693 C CA . ARG A 1 209 ? 58.710 29.048 -98.288 1.00 67.75 209 ARG A CA 1
ATOM 1694 C C . ARG A 1 209 ? 57.193 29.062 -98.486 1.00 67.75 209 ARG A C 1
ATOM 1696 O O . ARG A 1 209 ? 56.606 30.139 -98.435 1.00 67.75 209 ARG A O 1
ATOM 1703 N N . PHE A 1 210 ? 56.577 27.904 -98.711 1.00 65.31 210 PHE A N 1
ATOM 1704 C CA . PHE A 1 210 ? 55.130 27.769 -98.873 1.00 65.31 210 PHE A CA 1
ATOM 1705 C C . PHE A 1 210 ? 54.388 27.464 -97.558 1.00 65.31 210 PHE A C 1
ATOM 1707 O O . PHE A 1 210 ? 53.189 27.713 -97.496 1.00 65.31 210 PHE A O 1
ATOM 1714 N N . SER A 1 211 ? 55.072 26.994 -96.504 1.00 74.75 211 SER A N 1
ATOM 1715 C CA . SER A 1 211 ? 54.458 26.654 -95.207 1.00 74.75 211 SER A CA 1
ATOM 1716 C C . SER A 1 211 ? 54.627 27.729 -94.121 1.00 74.75 211 SER A C 1
ATOM 1718 O O . SER A 1 211 ? 53.881 27.717 -93.145 1.00 74.75 211 SER A O 1
ATOM 1720 N N . ASP A 1 212 ? 55.541 28.699 -94.277 1.00 76.25 212 ASP A N 1
ATOM 1721 C CA . ASP A 1 212 ? 55.804 29.730 -93.247 1.00 76.25 212 ASP A CA 1
ATOM 1722 C C . ASP A 1 212 ? 54.573 30.599 -92.921 1.00 76.25 212 ASP A C 1
ATOM 1724 O O . ASP A 1 212 ? 54.319 30.912 -91.758 1.00 76.25 212 ASP A O 1
ATOM 1728 N N . ALA A 1 213 ? 53.777 30.967 -93.930 1.00 76.62 213 ALA A N 1
ATOM 1729 C CA . ALA A 1 213 ? 52.576 31.779 -93.721 1.00 76.62 213 ALA A CA 1
ATOM 1730 C C . ALA A 1 213 ? 51.503 31.023 -92.914 1.00 76.62 213 ALA A C 1
ATOM 1732 O O . ALA A 1 213 ? 50.963 31.564 -91.950 1.00 76.62 213 ALA A O 1
ATOM 1733 N N . GLU A 1 214 ? 51.256 29.756 -93.256 1.00 81.81 214 GLU A N 1
ATOM 1734 C CA . GLU A 1 214 ? 50.278 28.899 -92.576 1.00 81.81 214 GLU A CA 1
ATOM 1735 C C . GLU A 1 214 ? 50.718 28.559 -91.142 1.00 81.81 214 GLU A C 1
ATOM 1737 O O . GLU A 1 214 ? 49.913 28.578 -90.210 1.00 81.81 214 GLU A O 1
ATOM 1742 N N . LEU A 1 215 ? 52.014 28.304 -90.932 1.00 81.00 215 LEU A N 1
ATOM 1743 C CA . LEU A 1 215 ? 52.568 28.026 -89.606 1.00 81.00 215 LEU A CA 1
ATOM 1744 C C . LEU A 1 215 ? 52.483 29.240 -88.675 1.00 81.00 215 LEU A C 1
ATOM 1746 O O . LEU A 1 215 ? 52.209 29.075 -87.487 1.00 81.00 215 LEU A O 1
ATOM 1750 N N . ARG A 1 216 ? 52.681 30.460 -89.189 1.00 81.44 216 ARG A N 1
ATOM 1751 C CA . ARG A 1 216 ? 52.512 31.693 -88.402 1.00 81.44 216 ARG A CA 1
ATOM 1752 C C . ARG A 1 216 ? 51.062 31.926 -88.001 1.00 81.44 216 ARG A C 1
ATOM 1754 O O . ARG A 1 216 ? 50.820 32.323 -86.864 1.00 81.44 216 ARG A O 1
ATOM 1761 N N . GLU A 1 217 ? 50.119 31.666 -88.901 1.00 84.00 217 GLU A N 1
ATOM 1762 C CA . GLU A 1 217 ? 48.689 31.770 -88.605 1.00 84.00 217 GLU A CA 1
ATOM 1763 C C . GLU A 1 217 ? 48.268 30.740 -87.549 1.00 84.00 217 GLU A C 1
ATOM 1765 O O . GLU A 1 217 ? 47.712 31.115 -86.517 1.00 84.00 217 GLU A O 1
ATOM 1770 N N . LYS A 1 218 ? 48.636 29.463 -87.729 1.00 84.94 218 LYS A N 1
ATOM 1771 C CA . LYS A 1 218 ? 48.377 28.403 -86.739 1.00 84.94 218 LYS A CA 1
ATOM 1772 C C . LYS A 1 218 ? 49.021 28.702 -85.390 1.00 84.94 218 LYS A C 1
ATOM 1774 O O . LYS A 1 218 ? 48.384 28.517 -84.358 1.00 84.94 218 LYS A O 1
ATOM 1779 N N . LYS A 1 219 ? 50.254 29.213 -85.381 1.00 84.69 219 LYS A N 1
ATOM 1780 C CA . LYS A 1 219 ? 50.924 29.640 -84.149 1.00 84.69 219 LYS A CA 1
ATOM 1781 C C . LYS A 1 219 ? 50.151 30.760 -83.450 1.00 84.69 219 LYS A C 1
ATOM 1783 O O . LYS A 1 219 ? 49.949 30.669 -82.247 1.00 84.69 219 LYS A O 1
ATOM 1788 N N . ALA A 1 220 ? 49.694 31.776 -84.179 1.00 84.75 220 ALA A N 1
ATOM 1789 C CA . ALA A 1 220 ? 48.925 32.876 -83.597 1.00 84.75 220 ALA A CA 1
ATOM 1790 C C . ALA A 1 220 ? 47.575 32.407 -83.022 1.00 84.75 220 ALA A C 1
ATOM 1792 O O . ALA A 1 220 ? 47.157 32.885 -81.967 1.00 84.75 220 ALA A O 1
ATOM 1793 N N . VAL A 1 221 ? 46.908 31.451 -83.681 1.00 88.75 221 VAL A N 1
ATOM 1794 C CA . VAL A 1 221 ? 45.675 30.826 -83.171 1.00 88.75 221 VAL A CA 1
ATOM 1795 C C . VAL A 1 221 ? 45.954 30.029 -81.896 1.00 88.75 221 VAL A C 1
ATOM 1797 O O . VAL A 1 221 ? 45.288 30.254 -80.890 1.00 88.75 221 VAL A O 1
ATOM 1800 N N . LEU A 1 222 ? 46.980 29.175 -81.895 1.00 88.12 222 LEU A N 1
ATOM 1801 C CA . LEU A 1 222 ? 47.351 28.378 -80.722 1.00 88.12 222 LEU A CA 1
ATOM 1802 C C . LEU A 1 222 ? 47.812 29.244 -79.543 1.00 88.12 222 LEU A C 1
ATOM 1804 O O . LEU A 1 222 ? 47.491 28.942 -78.400 1.00 88.12 222 LEU A O 1
ATOM 1808 N N . GLU A 1 223 ? 48.533 30.340 -79.793 1.00 88.38 223 GLU A N 1
ATOM 1809 C CA . GLU A 1 223 ? 48.913 31.298 -78.746 1.00 88.38 223 GLU A CA 1
ATOM 1810 C C . GLU A 1 223 ? 47.682 31.970 -78.124 1.00 88.38 223 GLU A C 1
ATOM 1812 O O . GLU A 1 223 ? 47.628 32.162 -76.906 1.00 88.38 223 GLU A O 1
ATOM 1817 N N . LYS A 1 224 ? 46.670 32.284 -78.940 1.00 90.44 224 LYS A N 1
ATOM 1818 C CA . LYS A 1 224 ? 45.398 32.826 -78.458 1.00 90.44 224 LYS A CA 1
ATOM 1819 C C . LYS A 1 224 ? 44.626 31.795 -77.629 1.00 90.44 224 LYS A C 1
ATOM 1821 O O . LYS A 1 224 ? 44.190 32.119 -76.527 1.00 90.44 224 LYS A O 1
ATOM 1826 N N . GLU A 1 225 ? 44.500 30.563 -78.114 1.00 89.12 225 GLU A N 1
ATOM 1827 C CA . GLU A 1 225 ? 43.830 29.475 -77.389 1.00 89.12 225 GLU A CA 1
ATOM 1828 C C . GLU A 1 225 ? 44.541 29.150 -76.068 1.00 89.12 225 GLU A C 1
ATOM 1830 O O . GLU A 1 225 ? 43.891 29.017 -75.032 1.00 89.12 225 GLU A O 1
ATOM 1835 N N . ALA A 1 226 ? 45.877 29.112 -76.060 1.00 88.06 226 ALA A N 1
ATOM 1836 C CA . ALA A 1 226 ? 46.665 28.902 -74.848 1.00 88.06 226 ALA A CA 1
ATOM 1837 C C . ALA A 1 226 ? 46.441 30.017 -73.814 1.00 88.06 226 ALA A C 1
ATOM 1839 O O . ALA A 1 226 ? 46.344 29.750 -72.612 1.00 88.06 226 ALA A O 1
ATOM 1840 N N . PHE A 1 227 ? 46.322 31.268 -74.266 1.00 91.75 227 PHE A N 1
ATOM 1841 C CA . PHE A 1 227 ? 46.017 32.399 -73.392 1.00 91.75 227 PHE A CA 1
ATOM 1842 C C . PHE A 1 227 ? 44.606 32.309 -72.786 1.00 91.75 227 PHE A C 1
ATOM 1844 O O . PHE A 1 227 ? 44.421 32.562 -71.589 1.00 91.75 227 PHE A O 1
ATOM 1851 N N . GLU A 1 228 ? 43.613 31.916 -73.586 1.00 90.50 228 GLU A N 1
ATOM 1852 C CA . GLU A 1 228 ? 42.238 31.695 -73.125 1.00 90.50 228 GLU A CA 1
ATOM 1853 C C . GLU A 1 228 ? 42.171 30.547 -72.103 1.00 90.50 228 GLU A C 1
ATOM 1855 O O . GLU A 1 228 ? 41.604 30.725 -71.020 1.00 90.50 228 GLU A O 1
ATOM 1860 N N . LEU A 1 229 ? 42.840 29.418 -72.374 1.00 91.44 229 LEU A N 1
ATOM 1861 C CA . LEU A 1 229 ? 42.923 28.287 -71.443 1.00 91.44 229 LEU A CA 1
ATOM 1862 C C . LEU A 1 229 ? 43.601 28.681 -70.127 1.00 91.44 229 LEU A C 1
ATOM 1864 O O . LEU A 1 229 ? 43.109 28.355 -69.046 1.00 91.44 229 LEU A O 1
ATOM 1868 N N . SER A 1 230 ? 44.710 29.424 -70.196 1.00 90.81 230 SER A N 1
ATOM 1869 C CA . SER A 1 230 ? 45.419 29.891 -69.002 1.00 90.81 230 SER A CA 1
ATOM 1870 C C . SER A 1 230 ? 44.544 30.807 -68.144 1.00 90.81 230 SER A C 1
ATOM 1872 O O . SER A 1 230 ? 44.602 30.736 -66.914 1.00 90.81 230 SER A O 1
ATOM 1874 N N . SER A 1 231 ? 43.734 31.659 -68.774 1.00 91.12 231 SER A N 1
ATOM 1875 C CA . SER A 1 231 ? 42.794 32.536 -68.070 1.00 91.12 231 SER A CA 1
ATOM 1876 C C . SER A 1 231 ? 41.677 31.729 -67.401 1.00 91.12 231 SER A C 1
ATOM 1878 O O . SER A 1 231 ? 41.341 31.984 -66.244 1.00 91.12 231 SER A O 1
ATOM 1880 N N . TYR A 1 232 ? 41.157 30.706 -68.086 1.00 92.06 232 TYR A N 1
ATOM 1881 C CA . TYR A 1 232 ? 40.145 29.797 -67.547 1.00 92.06 232 TYR A CA 1
ATOM 1882 C C . TYR A 1 232 ? 40.660 28.990 -66.344 1.00 92.06 232 TYR A C 1
ATOM 1884 O O . TYR A 1 232 ? 39.998 28.920 -65.306 1.00 92.06 232 TYR A O 1
ATOM 1892 N N . CYS A 1 233 ? 41.879 28.447 -66.430 1.00 90.62 233 CYS A N 1
ATOM 1893 C CA . CYS A 1 233 ? 42.522 27.744 -65.318 1.00 90.62 233 CYS A CA 1
ATOM 1894 C C . CYS A 1 233 ? 42.683 28.643 -64.087 1.00 90.62 233 CYS A C 1
ATOM 1896 O O . CYS A 1 233 ? 42.412 28.208 -62.966 1.00 90.62 233 CYS A O 1
ATOM 1898 N N . LYS A 1 234 ? 43.071 29.908 -64.286 1.00 92.38 234 LYS A N 1
ATOM 1899 C CA . LYS A 1 234 ? 43.221 30.871 -63.192 1.00 92.38 234 LYS A CA 1
ATOM 1900 C C . LYS A 1 234 ? 41.886 31.183 -62.510 1.00 92.38 234 LYS A C 1
ATOM 1902 O O . LYS A 1 234 ? 41.816 31.164 -61.284 1.00 92.38 234 LYS A O 1
ATOM 1907 N N . LEU A 1 235 ? 40.821 31.390 -63.286 1.00 92.75 235 LEU A N 1
ATOM 1908 C CA . LEU A 1 235 ? 39.479 31.603 -62.739 1.00 92.75 235 LEU A CA 1
ATOM 1909 C C . LEU A 1 235 ? 39.020 30.402 -61.897 1.00 92.75 235 LEU A C 1
ATOM 1911 O O . LEU A 1 235 ? 38.526 30.575 -60.786 1.00 92.75 235 LEU A O 1
ATOM 1915 N N . ASN A 1 236 ? 39.235 29.178 -62.384 1.00 89.69 236 ASN A N 1
ATOM 1916 C CA . ASN A 1 236 ? 38.891 27.972 -61.630 1.00 89.69 236 ASN A CA 1
ATOM 1917 C C . ASN A 1 236 ? 39.700 27.845 -60.331 1.00 89.69 236 ASN A C 1
ATOM 1919 O O . ASN A 1 236 ? 39.142 27.456 -59.306 1.00 89.69 236 ASN A O 1
ATOM 1923 N N . GLN A 1 237 ? 40.983 28.216 -60.332 1.00 92.81 237 GLN A N 1
ATOM 1924 C CA . GLN A 1 237 ? 41.789 28.258 -59.107 1.00 92.81 237 GLN A CA 1
ATOM 1925 C C . GLN A 1 237 ? 41.235 29.263 -58.085 1.00 92.81 237 GLN A C 1
ATOM 1927 O O . GLN A 1 237 ? 41.152 28.946 -56.897 1.00 92.81 237 GLN A O 1
ATOM 1932 N N . GLU A 1 238 ? 40.808 30.446 -58.531 1.00 92.75 238 GLU A N 1
ATOM 1933 C CA . GLU A 1 238 ? 40.187 31.461 -57.670 1.00 92.75 238 GLU A CA 1
ATOM 1934 C C . GLU A 1 238 ? 38.842 30.979 -57.091 1.00 92.75 238 GLU A C 1
ATOM 1936 O O . GLU A 1 238 ? 38.576 31.148 -55.895 1.00 92.75 238 GLU A O 1
ATOM 1941 N N . VAL A 1 239 ? 38.018 30.299 -57.897 1.00 90.06 239 VAL A N 1
ATOM 1942 C CA . VAL A 1 239 ? 36.759 29.682 -57.444 1.00 90.06 239 VAL A CA 1
ATOM 1943 C C . VAL A 1 239 ? 37.023 28.592 -56.404 1.00 90.06 239 VAL A C 1
ATOM 1945 O O . VAL A 1 239 ? 36.384 28.588 -55.351 1.00 90.06 239 VAL A O 1
ATOM 1948 N N . ILE A 1 240 ? 37.991 27.703 -56.644 1.00 91.12 240 ILE A N 1
ATOM 1949 C CA . ILE A 1 240 ? 38.370 26.649 -55.691 1.00 91.12 240 ILE A CA 1
ATOM 1950 C C . ILE A 1 240 ? 38.869 27.264 -54.378 1.00 91.12 240 ILE A C 1
ATOM 1952 O O . ILE A 1 240 ? 38.447 26.837 -53.305 1.00 91.12 240 ILE A O 1
ATOM 1956 N N . SER A 1 241 ? 39.716 28.296 -54.440 1.00 89.62 241 SER A N 1
ATOM 1957 C CA . SER A 1 241 ? 40.200 29.009 -53.250 1.00 89.62 241 SER A CA 1
ATOM 1958 C C . SER A 1 241 ? 39.053 29.630 -52.444 1.00 89.62 241 SER A C 1
ATOM 1960 O O . SER A 1 241 ? 39.005 29.509 -51.214 1.00 89.62 241 SER A O 1
ATOM 1962 N N . THR A 1 242 ? 38.080 30.226 -53.135 1.00 90.75 242 THR A N 1
ATOM 1963 C CA . THR A 1 242 ? 36.887 30.805 -52.509 1.00 90.75 242 THR A CA 1
ATOM 1964 C C . THR A 1 242 ? 36.037 29.729 -51.834 1.00 90.75 242 THR A C 1
ATOM 1966 O O . THR A 1 242 ? 35.670 29.876 -50.668 1.00 90.75 242 THR A O 1
ATOM 1969 N N . LEU A 1 243 ? 35.774 28.616 -52.525 1.00 87.06 243 LEU A N 1
ATOM 1970 C CA . LEU A 1 243 ? 35.027 27.482 -51.976 1.00 87.06 243 LEU A CA 1
ATOM 1971 C C . LEU A 1 243 ? 35.726 26.874 -50.755 1.00 87.06 243 LEU A C 1
ATOM 1973 O O . LEU A 1 243 ? 35.067 26.615 -49.751 1.00 87.06 243 LEU A O 1
ATOM 1977 N N . MET A 1 244 ? 37.052 26.711 -50.792 1.00 86.69 244 MET A N 1
ATOM 1978 C CA . MET A 1 244 ? 37.815 26.236 -49.633 1.00 86.69 244 MET A CA 1
ATOM 1979 C C . MET A 1 244 ? 37.674 27.169 -48.429 1.00 86.69 244 MET A C 1
ATOM 1981 O O . MET A 1 244 ? 37.488 26.696 -47.311 1.00 86.69 244 MET A O 1
ATOM 1985 N N . THR A 1 245 ? 37.705 28.484 -48.654 1.00 85.69 245 THR A N 1
ATOM 1986 C CA . THR A 1 245 ? 37.531 29.480 -47.585 1.00 85.69 245 THR A CA 1
ATOM 1987 C C . THR A 1 245 ? 36.122 29.425 -46.981 1.00 85.69 245 THR A C 1
ATOM 1989 O O . THR A 1 245 ? 35.960 29.591 -45.773 1.00 85.69 245 THR A O 1
ATOM 1992 N N . ILE A 1 246 ? 35.096 29.172 -47.802 1.00 83.06 246 ILE A N 1
ATOM 1993 C CA . ILE A 1 246 ? 33.704 29.041 -47.347 1.00 83.06 246 ILE A CA 1
ATOM 1994 C C . ILE A 1 246 ? 33.507 27.757 -46.532 1.00 83.06 246 ILE A C 1
ATOM 1996 O O . ILE A 1 246 ? 32.892 27.809 -45.473 1.00 83.06 246 ILE A O 1
ATOM 2000 N N . CYS A 1 247 ? 34.046 26.624 -46.987 1.00 71.06 247 CYS A N 1
ATOM 2001 C CA . CYS A 1 247 ? 33.885 25.327 -46.322 1.00 71.06 247 CYS A CA 1
ATOM 2002 C C . CYS A 1 247 ? 34.648 25.195 -44.989 1.00 71.06 247 CYS A C 1
ATOM 2004 O O . CYS A 1 247 ? 34.438 24.222 -44.270 1.00 71.06 247 CYS A O 1
ATOM 2006 N N . GLN A 1 248 ? 35.553 26.126 -44.668 1.00 67.56 248 GLN A N 1
ATOM 2007 C CA . GLN A 1 248 ? 36.308 26.154 -43.407 1.00 67.56 248 GLN A CA 1
ATOM 2008 C C . GLN A 1 248 ? 35.635 26.977 -42.289 1.00 67.56 248 GLN A C 1
ATOM 2010 O O . GLN A 1 248 ? 36.170 27.023 -41.180 1.00 67.56 248 GLN A O 1
ATOM 2015 N N . ARG A 1 249 ? 34.497 27.631 -42.559 1.00 46.25 249 ARG A N 1
ATOM 2016 C CA . ARG A 1 249 ? 33.641 28.272 -41.545 1.00 46.25 249 ARG A CA 1
ATOM 2017 C C . ARG A 1 249 ? 32.568 27.316 -41.042 1.00 46.25 249 ARG A C 1
ATOM 2019 O O . ARG A 1 249 ? 32.259 27.418 -39.836 1.00 46.25 249 ARG A O 1
#

Foldseek 3Di:
DCPVVLVVVLVVLVVVLVVVVVVLVVVLVVCLCVPFVVVLVVLVVVLVVVVVVLVVVVVVLVVVLVVLVVQLVVLVVQLVVLVVCVVVVHPPSVVSNVVSVVSNVVSVVVSVVSVVCCVPPVVVVSVVSVVVSVVSSVVSNVVSVVVSVVSVVVSVVVSVVSVVVSVVVVVPDDPPDPPPPVPVVVPPPDPPPPPPDPPDPDPDDDDDPVCPVVVVVVVVVVVVVVVVVVVVVVVVVVVVVVVVVVVVD